Protein AF-A0A1E7FRB5-F1 (afdb_monomer_lite)

pLDDT: mean 83.0, std 14.73, range [37.12, 97.31]

Organism: NCBI:txid635003

Foldseek 3Di:
DALLVVLLVQLVVDAPPCSVVSNVVSCVVCVPPPPDDCVSVVVSVVVVCVQQVNDPPPPDPDPPLPAPCPVVLVVVVVVVCVVPAVVDPQWPDKDKDWDADPVGSQKIKIKIKTWGDDVVQQKIKMKIKIKIWHDDDPQKIKIWIKIWIWIWHCPPHTDIDIDIDTGDIDMWGQVVDPDDPDRDGRSNRVSVVVVVVVVVVVVVVVVCVCCCVPPVVCVVPNPDPPVNDHDDPPPVVVVVVVVCVVPDPPPPDPPDPDD

Radius of gyration: 27.89 Å; chains: 1; bounding box: 68×62×74 Å

Sequence (259 aa):
MSDEEAAKKILRAAAPGQVDDVAENIKKLGNQTISGSDSWLTEVQDELKELQCIDDANISDELELDHPIAKPLHEKLKQYQNANFLSKPGVSAARIAMTTDKNNSSQLLVHTYAEKIDTPNQYSGCWTATWTIDKVELGVGEISGHVVVHSCAYEDGNVQLKITKEFPRITVGKEASCKSDEEPSLEDGIVQQITKWEMIILEILASMKDSVTSDHLKSIRRILPITKQKMNWDANAHRSVKTLMETAPDTRSKVKYNS

Secondary structure (DSSP, 8-state):
--HHHHHHHHHHTSPTT-HHHHHHHHHHHHTTT--S-THHHHHHHHHHHHHTT--TTS-SS------TTHHHHHHHHHHHHIIIIITSTT--EEEEEEEE-SS-TT-EEEEEEEEEEETTTTEEEEEEEEEEEEEEETTEEEEEEEEEEEEEE-SSS-EEEEEEEEEEEEEEEGGG----SS---HHHHHHHHHHHHHHHHHHHHHHHHHHIIIIIHHHHS-SS-TTSSPPP--HHHHHHHHHHHHHS-S---------

InterPro domains:
  IPR002189 F-actin-capping protein subunit alpha [PF01267] (65-235)
  IPR002189 F-actin-capping protein subunit alpha [PTHR10653] (67-241)
  IPR037282 F-actin-capping protein subunit alpha/beta [SSF90096] (5-235)
  IPR042276 F-actin-capping protein subunit alpha/beta, domain 2 [G3DSA:3.90.1150.210] (67-220)

Structure (mmCIF, N/CA/C/O backbone):
data_AF-A0A1E7FRB5-F1
#
_entry.id   AF-A0A1E7FRB5-F1
#
loop_
_atom_site.group_PDB
_atom_site.id
_atom_site.type_symbol
_atom_site.label_atom_id
_atom_site.label_alt_id
_atom_site.label_comp_id
_atom_site.label_asym_id
_atom_site.label_entity_id
_atom_site.label_seq_id
_atom_site.pdbx_PDB_ins_code
_atom_site.Cartn_x
_atom_site.Cartn_y
_atom_site.Cartn_z
_atom_site.occupancy
_atom_site.B_iso_or_equiv
_atom_site.auth_seq_id
_atom_site.auth_comp_id
_atom_site.auth_asym_id
_atom_site.auth_atom_id
_atom_site.pdbx_PDB_model_num
ATOM 1 N N . MET A 1 1 ? 27.347 -3.322 8.645 1.00 63.06 1 MET A N 1
ATOM 2 C CA . MET A 1 1 ? 26.029 -3.929 8.388 1.00 63.06 1 MET A CA 1
ATOM 3 C C . MET A 1 1 ? 26.231 -5.420 8.531 1.00 63.06 1 MET A C 1
ATOM 5 O O . MET A 1 1 ? 27.123 -5.930 7.866 1.00 63.06 1 MET A O 1
ATOM 9 N N . SER A 1 2 ? 25.536 -6.058 9.472 1.00 84.62 2 SER A N 1
ATOM 10 C CA . SER A 1 2 ? 25.581 -7.523 9.613 1.00 84.62 2 SER A CA 1
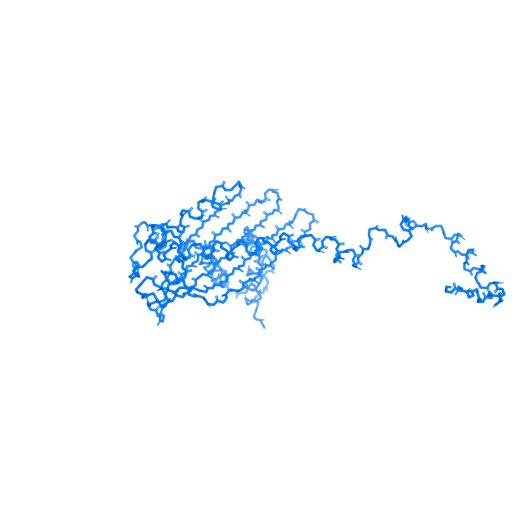ATOM 11 C C . SER A 1 2 ? 24.944 -8.171 8.378 1.00 84.62 2 SER A C 1
ATOM 13 O O . SER A 1 2 ? 24.050 -7.566 7.781 1.00 84.62 2 SER A O 1
ATOM 15 N N . ASP A 1 3 ? 25.359 -9.381 8.009 1.00 84.69 3 ASP A N 1
ATOM 16 C CA . ASP A 1 3 ? 24.749 -10.125 6.898 1.00 84.69 3 ASP A CA 1
ATOM 17 C C . ASP A 1 3 ? 23.248 -10.365 7.143 1.00 84.69 3 ASP A C 1
ATOM 19 O O . ASP A 1 3 ? 22.439 -10.264 6.222 1.00 84.69 3 ASP A O 1
ATOM 23 N N . GLU A 1 4 ? 22.848 -10.552 8.404 1.00 86.62 4 GLU A N 1
ATOM 24 C CA . GLU A 1 4 ? 21.437 -10.640 8.806 1.00 86.62 4 GLU A CA 1
ATOM 25 C C . GLU A 1 4 ? 20.684 -9.322 8.581 1.00 86.62 4 GLU A C 1
ATOM 27 O O . GLU A 1 4 ? 19.546 -9.307 8.120 1.00 86.62 4 GLU A O 1
ATOM 32 N N . GLU A 1 5 ? 21.317 -8.184 8.869 1.00 87.62 5 GLU A N 1
ATOM 33 C CA . GLU A 1 5 ? 20.713 -6.865 8.654 1.00 87.62 5 GLU A CA 1
ATOM 34 C C . GLU A 1 5 ? 20.542 -6.579 7.153 1.00 87.62 5 GLU A C 1
ATOM 36 O O . GLU A 1 5 ? 19.548 -5.979 6.732 1.00 87.62 5 GLU A O 1
ATOM 41 N N . ALA A 1 6 ? 21.494 -7.040 6.337 1.00 88.44 6 ALA A N 1
ATOM 42 C CA . ALA A 1 6 ? 21.401 -6.987 4.884 1.00 88.44 6 ALA A CA 1
ATOM 43 C C . ALA A 1 6 ? 20.240 -7.855 4.374 1.00 88.44 6 ALA A C 1
ATOM 45 O O . ALA A 1 6 ? 19.423 -7.374 3.589 1.00 88.44 6 ALA A O 1
ATOM 46 N N . ALA A 1 7 ? 20.118 -9.089 4.873 1.00 89.25 7 ALA A N 1
ATOM 47 C CA . ALA A 1 7 ? 19.026 -9.999 4.535 1.00 89.25 7 ALA A CA 1
ATOM 48 C C . ALA A 1 7 ? 17.654 -9.401 4.885 1.00 89.25 7 ALA A C 1
ATOM 50 O O . ALA A 1 7 ? 16.765 -9.361 4.032 1.00 89.25 7 ALA A O 1
ATOM 51 N N . LYS A 1 8 ? 17.506 -8.829 6.088 1.00 90.38 8 LYS A N 1
ATOM 52 C CA . LYS A 1 8 ? 16.281 -8.122 6.501 1.00 90.38 8 LYS A CA 1
ATOM 53 C C . LYS A 1 8 ? 15.943 -6.956 5.571 1.00 90.38 8 LYS A C 1
ATOM 55 O O . LYS A 1 8 ? 14.790 -6.795 5.181 1.00 90.38 8 LYS A O 1
ATOM 60 N N . LYS A 1 9 ? 16.935 -6.146 5.181 1.00 91.31 9 LYS A N 1
ATOM 61 C CA . LYS A 1 9 ? 16.724 -5.041 4.226 1.00 91.31 9 LYS A CA 1
ATOM 62 C C . LYS A 1 9 ? 16.258 -5.535 2.859 1.00 91.31 9 LYS A C 1
ATOM 64 O O . LYS A 1 9 ? 15.381 -4.904 2.276 1.00 91.31 9 LYS A O 1
ATOM 69 N N . ILE A 1 10 ? 16.817 -6.639 2.365 1.00 91.75 10 ILE A N 1
ATOM 70 C CA . ILE A 1 10 ? 16.411 -7.233 1.085 1.00 91.75 10 ILE A CA 1
ATOM 71 C C . ILE A 1 10 ? 14.974 -7.757 1.180 1.00 91.75 10 ILE A C 1
ATOM 73 O O . ILE A 1 10 ? 14.169 -7.449 0.305 1.00 91.75 10 ILE A O 1
ATOM 77 N N . LEU A 1 11 ? 14.621 -8.468 2.256 1.00 91.56 11 LEU A N 1
ATOM 78 C CA . LEU A 1 11 ? 13.255 -8.962 2.452 1.00 91.56 11 LEU A CA 1
ATOM 79 C C . LEU A 1 11 ? 12.225 -7.833 2.560 1.00 91.56 11 LEU A C 1
ATOM 81 O O . LEU A 1 11 ? 11.191 -7.889 1.905 1.00 91.56 11 LEU A O 1
ATOM 85 N N . ARG A 1 12 ? 12.514 -6.770 3.319 1.00 90.38 12 ARG A N 1
ATOM 86 C CA . ARG A 1 12 ? 11.621 -5.598 3.430 1.00 90.38 12 ARG A CA 1
ATOM 87 C C . ARG A 1 12 ? 11.454 -4.837 2.109 1.00 90.38 12 ARG A C 1
ATOM 89 O O . ARG A 1 12 ? 10.506 -4.069 1.954 1.00 90.38 12 ARG A O 1
ATOM 96 N N . ALA A 1 13 ? 12.389 -5.004 1.175 1.00 90.06 13 ALA A N 1
ATOM 97 C CA . ALA A 1 13 ? 12.320 -4.432 -0.166 1.00 90.06 13 ALA A CA 1
ATOM 98 C C . ALA A 1 13 ? 11.658 -5.370 -1.190 1.00 90.06 13 ALA A C 1
ATOM 100 O O . ALA A 1 13 ? 11.442 -4.948 -2.327 1.00 90.06 13 ALA A O 1
ATOM 101 N N . ALA A 1 14 ? 11.345 -6.616 -0.816 1.00 91.00 14 ALA A N 1
ATOM 102 C CA . ALA A 1 14 ? 10.708 -7.572 -1.709 1.00 91.00 14 ALA A CA 1
ATOM 103 C C . ALA A 1 14 ? 9.332 -7.071 -2.169 1.00 91.00 14 ALA A C 1
ATOM 105 O O . ALA A 1 14 ? 8.623 -6.351 -1.455 1.00 91.00 14 ALA A O 1
ATOM 106 N N . ALA A 1 15 ? 8.952 -7.452 -3.388 1.00 90.00 15 ALA A N 1
ATOM 107 C CA . ALA A 1 15 ? 7.624 -7.153 -3.890 1.00 90.00 15 ALA A CA 1
ATOM 108 C C . ALA A 1 15 ? 6.560 -7.959 -3.119 1.00 90.00 15 ALA A C 1
ATOM 110 O O . ALA A 1 15 ? 6.852 -9.048 -2.609 1.00 90.00 15 ALA A O 1
ATOM 111 N N . PRO A 1 16 ? 5.311 -7.466 -3.059 1.00 87.69 16 PRO A N 1
ATOM 112 C CA . PRO A 1 16 ? 4.213 -8.202 -2.444 1.00 87.69 16 PRO A CA 1
ATOM 113 C C . PRO A 1 16 ? 4.068 -9.587 -3.083 1.00 87.69 16 PRO A C 1
ATOM 115 O O . PRO A 1 16 ? 4.154 -9.716 -4.307 1.00 87.69 16 PRO A O 1
ATOM 118 N N . GLY A 1 17 ? 3.883 -10.618 -2.258 1.00 86.56 17 GLY A N 1
ATOM 119 C CA . GLY A 1 17 ? 3.761 -12.007 -2.710 1.00 86.56 17 GLY A CA 1
ATOM 120 C C . GLY A 1 17 ? 5.069 -12.704 -3.107 1.00 86.56 17 GLY A C 1
ATOM 121 O O . GLY A 1 17 ? 5.012 -13.871 -3.466 1.00 86.56 17 GLY A O 1
ATOM 122 N N . GLN A 1 18 ? 6.229 -12.036 -3.036 1.00 89.56 18 GLN A N 1
ATOM 123 C CA . GLN A 1 18 ? 7.536 -12.622 -3.401 1.00 89.56 18 GLN A CA 1
ATOM 124 C C . GLN A 1 18 ? 8.487 -12.799 -2.210 1.00 89.56 18 GLN A C 1
ATOM 126 O O . GLN A 1 18 ? 9.653 -13.145 -2.386 1.00 89.56 18 GLN A O 1
ATOM 131 N N . VAL A 1 19 ? 8.028 -12.525 -0.990 1.00 90.12 19 VAL A N 1
ATOM 132 C CA . VAL A 1 19 ? 8.880 -12.537 0.208 1.00 90.12 19 VAL A CA 1
ATOM 133 C C . VAL A 1 19 ? 9.482 -13.922 0.439 1.00 90.12 19 VAL A C 1
ATOM 135 O O . VAL A 1 19 ? 10.679 -14.017 0.702 1.00 90.12 19 VAL A O 1
ATOM 138 N N . ASP A 1 20 ? 8.690 -14.983 0.278 1.00 89.56 20 ASP A N 1
ATOM 139 C CA . ASP A 1 20 ? 9.151 -16.359 0.476 1.00 89.56 20 ASP A CA 1
ATOM 140 C C . ASP A 1 20 ? 10.167 -16.781 -0.596 1.00 89.56 20 ASP A C 1
ATOM 142 O O . ASP A 1 20 ? 11.210 -17.344 -0.262 1.00 89.56 20 ASP A O 1
ATOM 146 N N . ASP A 1 21 ? 9.936 -16.417 -1.863 1.00 90.56 21 ASP A N 1
ATOM 147 C CA . ASP A 1 21 ? 10.883 -16.671 -2.959 1.00 90.56 21 ASP A CA 1
ATOM 148 C C . ASP A 1 21 ? 12.217 -15.946 -2.722 1.00 90.56 21 ASP A C 1
ATOM 150 O O . ASP A 1 21 ? 13.306 -16.498 -2.915 1.00 90.56 21 ASP A O 1
ATOM 154 N N . VAL A 1 22 ? 12.156 -14.684 -2.280 1.00 91.56 22 VAL A N 1
ATOM 155 C CA . VAL A 1 22 ? 13.348 -13.894 -1.946 1.00 91.56 22 VAL A CA 1
ATOM 156 C C . VAL A 1 22 ? 14.060 -14.492 -0.732 1.00 91.56 22 VAL A C 1
ATOM 158 O O . VAL A 1 22 ? 15.286 -14.603 -0.755 1.00 91.56 22 VAL A O 1
ATOM 161 N N . ALA A 1 23 ? 13.328 -14.931 0.293 1.00 90.56 23 ALA A N 1
ATOM 162 C CA . ALA A 1 23 ? 13.896 -15.605 1.456 1.00 90.56 23 ALA A CA 1
ATOM 163 C C . ALA A 1 23 ? 14.610 -16.905 1.069 1.00 90.56 23 ALA A C 1
ATOM 165 O O . ALA A 1 23 ? 15.738 -17.139 1.511 1.00 90.56 23 ALA A O 1
ATOM 166 N N . GLU A 1 24 ? 14.004 -17.725 0.208 1.00 90.69 24 GLU A N 1
ATOM 167 C CA . GLU A 1 24 ? 14.622 -18.950 -0.301 1.00 90.69 24 GLU A CA 1
ATOM 168 C C . GLU A 1 24 ? 15.911 -18.641 -1.077 1.00 90.69 24 GLU A C 1
ATOM 170 O O . GLU A 1 24 ? 16.940 -19.293 -0.877 1.00 90.69 24 GLU A O 1
ATOM 175 N N . ASN A 1 25 ? 15.897 -17.603 -1.916 1.00 90.44 25 ASN A N 1
ATOM 176 C CA . ASN A 1 25 ? 17.077 -17.166 -2.662 1.00 90.44 25 ASN A CA 1
ATOM 177 C C . ASN A 1 25 ? 18.190 -16.638 -1.746 1.00 90.44 25 ASN A C 1
ATOM 179 O O . ASN A 1 25 ? 19.358 -16.978 -1.950 1.00 90.44 25 ASN A O 1
ATOM 183 N N . ILE A 1 26 ? 17.845 -15.871 -0.706 1.00 89.50 26 ILE A N 1
ATOM 184 C CA . ILE A 1 26 ? 18.802 -15.428 0.317 1.00 89.50 26 ILE A CA 1
ATOM 185 C C . ILE A 1 26 ? 19.405 -16.638 1.029 1.00 89.50 26 ILE A C 1
ATOM 187 O O . ILE A 1 26 ? 20.619 -16.675 1.194 1.00 89.50 26 ILE A O 1
ATOM 191 N N . LYS A 1 27 ? 18.610 -17.649 1.400 1.00 86.62 27 LYS A N 1
ATOM 192 C CA . LYS A 1 27 ? 19.124 -18.879 2.030 1.00 86.62 27 LYS A CA 1
ATOM 193 C C . LYS A 1 27 ? 20.072 -19.640 1.099 1.00 86.62 27 LYS A C 1
ATOM 195 O O . LYS A 1 27 ? 21.158 -20.036 1.517 1.00 86.62 27 LYS A O 1
ATOM 200 N N . LYS A 1 28 ? 19.721 -19.782 -0.185 1.00 86.62 28 LYS A N 1
ATOM 201 C CA . LYS A 1 28 ? 20.582 -20.428 -1.196 1.00 86.62 28 LYS A CA 1
ATOM 202 C C . LYS A 1 28 ? 21.926 -19.713 -1.360 1.00 86.62 28 LYS A C 1
ATOM 204 O O . LYS A 1 28 ? 22.955 -20.380 -1.429 1.00 86.62 28 LYS A O 1
ATOM 209 N N . LEU A 1 29 ? 21.920 -18.379 -1.399 1.00 83.00 29 LEU A N 1
ATOM 210 C CA . LEU A 1 29 ? 23.133 -17.553 -1.479 1.00 83.00 29 LEU A CA 1
ATOM 211 C C . LEU A 1 29 ? 23.914 -17.541 -0.153 1.00 83.00 29 LEU A C 1
ATOM 213 O O . LEU A 1 29 ? 25.142 -17.543 -0.149 1.00 83.00 29 LEU A O 1
ATOM 217 N N . GLY A 1 30 ? 23.189 -17.532 0.963 1.00 70.88 30 GLY A N 1
ATOM 218 C CA . GLY A 1 30 ? 23.682 -17.345 2.324 1.00 70.88 30 GLY A CA 1
ATOM 219 C C . GLY A 1 30 ? 24.193 -18.609 3.007 1.00 70.88 30 GLY A C 1
ATOM 220 O O . GLY A 1 30 ? 24.806 -18.483 4.063 1.00 70.88 30 GLY A O 1
ATOM 221 N N . ASN A 1 31 ? 24.036 -19.794 2.405 1.00 62.53 31 ASN A N 1
ATOM 222 C CA . ASN A 1 31 ? 24.568 -21.072 2.907 1.00 62.53 31 ASN A CA 1
ATOM 223 C C . ASN A 1 31 ? 26.095 -21.075 3.168 1.00 62.53 31 ASN A C 1
ATOM 225 O O . ASN A 1 31 ? 26.611 -22.038 3.730 1.00 62.53 31 ASN A O 1
ATOM 229 N N . GLN A 1 32 ? 26.827 -20.023 2.780 1.00 57.06 32 GLN A N 1
ATOM 230 C CA . GLN A 1 32 ? 28.245 -19.826 3.107 1.00 57.06 32 GLN A CA 1
ATOM 231 C C . GLN A 1 32 ? 28.526 -18.735 4.162 1.00 57.06 32 GLN A C 1
ATOM 233 O O . GLN A 1 32 ? 29.643 -18.694 4.672 1.00 57.06 32 GLN A O 1
ATOM 238 N N . THR A 1 33 ? 27.561 -17.875 4.514 1.00 56.69 33 THR A N 1
ATOM 239 C CA . THR A 1 33 ? 27.830 -16.625 5.264 1.00 56.69 33 THR A CA 1
ATOM 240 C C . THR A 1 33 ? 26.848 -16.352 6.408 1.00 56.69 33 THR A C 1
ATOM 242 O O . THR A 1 33 ? 27.262 -15.881 7.464 1.00 56.69 33 THR A O 1
ATOM 245 N N . ILE A 1 34 ? 25.565 -16.699 6.258 1.00 64.81 34 ILE A N 1
ATOM 246 C CA . ILE A 1 34 ? 24.541 -16.479 7.292 1.00 64.81 34 ILE A CA 1
ATOM 247 C C . ILE A 1 34 ? 24.500 -17.717 8.196 1.00 64.81 34 ILE A C 1
ATOM 249 O O . ILE A 1 34 ? 23.660 -18.602 8.059 1.00 64.81 34 ILE A O 1
ATOM 253 N N . SER A 1 35 ? 25.478 -17.818 9.095 1.00 54.72 35 SER A N 1
ATOM 254 C CA . SER A 1 35 ? 25.520 -18.852 10.131 1.00 54.72 35 SER A CA 1
ATOM 255 C C . SER A 1 35 ? 24.638 -18.434 11.312 1.00 54.72 35 SER A C 1
ATOM 257 O O . SER A 1 35 ? 25.114 -17.749 12.215 1.00 54.72 35 SER A O 1
ATOM 259 N N . GLY A 1 36 ? 23.373 -18.855 11.339 1.00 60.84 36 GLY A N 1
ATOM 260 C CA . GLY A 1 36 ? 22.465 -18.539 12.445 1.00 60.84 36 GLY A CA 1
ATOM 261 C C . GLY A 1 36 ? 21.068 -19.135 12.286 1.00 60.84 36 GLY A C 1
ATOM 262 O O . GLY A 1 36 ? 20.692 -19.586 11.208 1.00 60.84 36 GLY A O 1
ATOM 263 N N . SER A 1 37 ? 20.308 -19.161 13.385 1.00 65.56 37 SER A N 1
ATOM 264 C CA . SER A 1 37 ? 18.885 -19.523 13.393 1.00 65.56 37 SER A CA 1
ATOM 265 C C . SER A 1 37 ? 18.077 -18.623 12.452 1.00 65.56 37 SER A C 1
ATOM 267 O O . SER A 1 37 ? 18.392 -17.443 12.326 1.00 65.56 37 SER A O 1
ATOM 269 N N . ASP A 1 38 ? 16.979 -19.131 11.888 1.00 75.06 38 ASP A N 1
ATOM 270 C CA . ASP A 1 38 ? 16.032 -18.403 11.017 1.00 75.06 38 ASP A CA 1
ATOM 271 C C . ASP A 1 38 ? 15.279 -17.229 11.710 1.00 75.06 38 ASP A C 1
ATOM 273 O O . ASP A 1 38 ? 14.249 -16.765 11.226 1.00 75.06 38 ASP A O 1
ATOM 277 N N . SER A 1 39 ? 15.786 -16.703 12.830 1.00 83.38 39 SER A N 1
ATOM 278 C CA . SER A 1 39 ? 15.174 -15.626 13.622 1.00 83.38 39 SER A CA 1
ATOM 279 C C . SER A 1 39 ? 14.960 -14.343 12.818 1.00 83.38 39 SER A C 1
ATOM 281 O O . SER A 1 39 ? 13.930 -13.690 12.959 1.00 83.38 39 SER A O 1
ATOM 283 N N . TRP A 1 40 ? 15.903 -13.999 11.937 1.00 84.56 40 TRP A N 1
ATOM 284 C CA . TRP A 1 40 ? 15.801 -12.829 11.065 1.00 84.56 40 TRP A CA 1
ATOM 285 C C . TRP A 1 40 ? 14.643 -12.932 10.066 1.00 84.56 40 TRP A C 1
ATOM 287 O O . TRP A 1 40 ? 14.080 -11.904 9.700 1.00 84.56 40 TRP A O 1
ATOM 297 N N . LEU A 1 41 ? 14.294 -14.146 9.628 1.00 86.75 41 LEU A N 1
ATOM 298 C CA . LEU A 1 41 ? 13.177 -14.386 8.718 1.00 86.75 41 LEU A CA 1
ATOM 299 C C . LEU A 1 41 ? 11.853 -14.271 9.469 1.00 86.75 41 LEU A C 1
ATOM 301 O O . LEU A 1 41 ? 10.955 -13.586 8.991 1.00 86.75 41 LEU A O 1
ATOM 305 N N . THR A 1 42 ? 11.755 -14.894 10.647 1.00 87.12 42 THR A N 1
ATOM 306 C CA . THR A 1 42 ? 10.553 -14.832 11.490 1.00 87.12 42 THR A CA 1
ATOM 307 C C . THR A 1 42 ? 10.210 -13.393 11.865 1.00 87.12 42 THR A C 1
ATOM 309 O O . THR A 1 42 ? 9.069 -12.988 11.694 1.00 87.12 42 THR A O 1
ATOM 312 N N . GLU A 1 43 ? 11.201 -12.586 12.256 1.00 89.06 43 GLU A N 1
ATOM 313 C CA . GLU A 1 43 ? 10.993 -11.165 12.575 1.00 89.06 43 GLU A CA 1
ATOM 314 C C . GLU A 1 43 ? 10.398 -10.386 11.394 1.00 89.06 43 GLU A C 1
ATOM 316 O O . GLU A 1 43 ? 9.435 -9.646 11.561 1.00 89.06 43 GLU A O 1
ATOM 321 N N . VAL A 1 44 ? 10.924 -10.583 10.180 1.00 88.12 44 VAL A N 1
ATOM 322 C CA . VAL A 1 44 ? 10.404 -9.892 8.989 1.00 88.12 44 VAL A CA 1
ATOM 323 C C . VAL A 1 44 ? 9.030 -10.425 8.582 1.00 88.12 44 VAL A C 1
ATOM 325 O O . VAL A 1 44 ? 8.184 -9.655 8.133 1.00 88.12 44 VAL A O 1
ATOM 328 N N . GLN A 1 45 ? 8.787 -11.727 8.725 1.00 88.12 45 GLN A N 1
ATOM 329 C CA . GLN A 1 45 ? 7.476 -12.317 8.457 1.00 88.12 45 GLN A CA 1
ATOM 330 C C . GLN A 1 45 ? 6.417 -11.793 9.428 1.00 88.12 45 GLN A C 1
ATOM 332 O O . GLN A 1 45 ? 5.304 -11.515 8.996 1.00 88.12 45 GLN A O 1
ATOM 337 N N . ASP A 1 46 ? 6.755 -11.614 10.702 1.00 87.12 46 ASP A N 1
ATOM 338 C CA . ASP A 1 46 ? 5.834 -11.063 11.694 1.00 87.12 46 ASP A CA 1
ATOM 339 C C . ASP A 1 46 ? 5.573 -9.565 11.445 1.00 87.12 46 ASP A C 1
ATOM 341 O O . ASP A 1 46 ? 4.417 -9.150 11.431 1.00 87.12 46 ASP A O 1
ATOM 345 N N . GLU A 1 47 ? 6.601 -8.777 11.097 1.00 86.56 47 GLU A N 1
ATOM 346 C CA . GLU A 1 47 ? 6.419 -7.385 10.635 1.00 86.56 47 GLU A CA 1
ATOM 347 C C . GLU A 1 47 ? 5.488 -7.297 9.412 1.00 86.56 47 GLU A C 1
ATOM 349 O O . GLU A 1 47 ? 4.637 -6.411 9.309 1.00 86.56 47 GLU A O 1
ATOM 354 N N . LEU A 1 48 ? 5.643 -8.212 8.451 1.00 85.00 48 LEU A N 1
ATOM 355 C CA . LEU A 1 48 ? 4.793 -8.249 7.264 1.00 85.00 48 LEU A CA 1
ATOM 356 C C . LEU A 1 48 ? 3.362 -8.656 7.601 1.00 85.00 48 LEU A C 1
ATOM 358 O O . LEU A 1 48 ? 2.442 -8.050 7.059 1.00 85.00 48 LEU A O 1
ATOM 362 N N . LYS A 1 49 ? 3.153 -9.624 8.497 1.00 85.06 49 LYS A N 1
ATOM 363 C CA . LYS A 1 49 ? 1.806 -9.998 8.952 1.00 85.06 49 LYS A CA 1
ATOM 364 C C . LYS A 1 49 ? 1.095 -8.827 9.618 1.00 85.06 49 LYS A C 1
ATOM 366 O O . LYS A 1 49 ? -0.075 -8.603 9.306 1.00 85.06 49 LYS A O 1
ATOM 371 N N . GLU A 1 50 ? 1.797 -8.055 10.446 1.00 83.75 50 GLU A N 1
ATOM 372 C CA . GLU A 1 50 ? 1.259 -6.838 11.064 1.00 83.75 50 GLU A CA 1
ATOM 373 C C . GLU A 1 50 ? 0.804 -5.843 9.980 1.00 83.75 50 GLU A C 1
ATOM 375 O O . GLU A 1 50 ? -0.346 -5.399 9.969 1.00 83.75 50 GLU A O 1
ATOM 380 N N . LEU A 1 51 ? 1.654 -5.583 8.977 1.00 80.81 51 LEU A N 1
ATOM 381 C CA . LEU A 1 51 ? 1.321 -4.704 7.845 1.00 80.81 51 LEU A CA 1
ATOM 382 C C . LEU A 1 51 ? 0.174 -5.235 6.970 1.00 80.81 51 LEU A C 1
ATOM 384 O O . LEU A 1 51 ? -0.630 -4.454 6.457 1.00 80.81 51 LEU A O 1
ATOM 388 N N . GLN A 1 52 ? 0.100 -6.551 6.777 1.00 83.19 52 GLN A N 1
ATOM 389 C CA . GLN A 1 52 ? -0.945 -7.219 6.000 1.00 83.19 52 GLN A CA 1
ATOM 390 C C . GLN A 1 52 ? -2.240 -7.419 6.795 1.00 83.19 52 GLN A C 1
ATOM 392 O O . GLN A 1 52 ? -3.219 -7.923 6.231 1.00 83.19 52 GLN A O 1
ATOM 397 N N . CYS A 1 53 ? -2.251 -7.025 8.075 1.00 82.25 53 CYS A N 1
ATOM 398 C CA . CYS A 1 53 ? -3.356 -7.230 9.006 1.00 82.25 53 CYS A CA 1
ATOM 399 C C . CYS A 1 53 ? -3.744 -8.723 9.116 1.00 82.25 53 CYS A C 1
ATOM 401 O O . CYS A 1 53 ? -4.928 -9.057 9.056 1.00 82.25 53 CYS A O 1
ATOM 403 N N . ILE A 1 54 ? -2.749 -9.621 9.164 1.00 71.56 54 ILE A N 1
ATOM 404 C CA . ILE A 1 54 ? -2.930 -11.087 9.148 1.00 71.56 54 ILE A CA 1
ATOM 405 C C . ILE A 1 54 ? -3.005 -11.705 10.551 1.00 71.56 54 ILE A C 1
ATOM 407 O O . ILE A 1 54 ? -3.445 -12.842 10.657 1.00 71.56 54 ILE A O 1
ATOM 411 N N . ASP A 1 55 ? -2.637 -10.996 11.620 1.00 57.31 55 ASP A N 1
ATOM 412 C CA . ASP A 1 55 ? -2.518 -11.615 12.946 1.00 57.31 55 ASP A CA 1
ATOM 413 C C . ASP A 1 55 ? -3.774 -12.387 13.402 1.00 57.31 55 ASP A C 1
ATOM 415 O O . ASP A 1 55 ? -4.862 -11.827 13.571 1.00 57.31 55 ASP A O 1
ATOM 419 N N . ASP A 1 56 ? -3.558 -13.682 13.680 1.00 41.25 56 ASP A N 1
ATOM 420 C CA . ASP A 1 56 ? -4.507 -14.710 14.146 1.00 41.25 56 ASP A CA 1
ATOM 421 C C . ASP A 1 56 ? -5.206 -14.374 15.484 1.00 41.25 56 ASP A C 1
ATOM 423 O O . ASP A 1 56 ? -6.016 -15.153 15.985 1.00 41.25 56 ASP A O 1
ATOM 427 N N . ALA A 1 57 ? -4.901 -13.222 16.088 1.00 41.69 57 ALA A N 1
ATOM 428 C CA . ALA A 1 57 ? -5.363 -12.837 17.417 1.00 41.69 57 ALA A CA 1
ATOM 429 C C . ALA A 1 57 ? -6.483 -11.783 17.440 1.00 41.69 57 ALA A C 1
ATOM 431 O O . ALA A 1 57 ? -6.959 -11.501 18.531 1.00 41.69 57 ALA A O 1
ATOM 432 N N . ASN A 1 58 ? -6.915 -11.186 16.315 1.00 42.50 58 ASN A N 1
ATOM 433 C CA . ASN A 1 58 ? -7.897 -10.081 16.381 1.00 42.50 58 ASN A CA 1
ATOM 434 C C . ASN A 1 58 ? -8.877 -9.940 15.198 1.00 42.50 58 ASN A C 1
ATOM 436 O O . ASN A 1 58 ? -9.410 -8.855 14.965 1.00 42.50 58 ASN A O 1
ATOM 440 N N . ILE A 1 59 ? -9.175 -11.019 14.465 1.00 42.81 59 ILE A N 1
ATOM 441 C CA . ILE A 1 59 ? -10.294 -11.024 13.498 1.00 42.81 59 ILE A CA 1
ATOM 442 C C . ILE A 1 59 ? -11.151 -12.287 13.677 1.00 42.81 59 ILE A C 1
ATOM 444 O O . ILE A 1 59 ? -11.374 -13.076 12.763 1.00 42.81 59 ILE A O 1
ATOM 448 N N . SER A 1 60 ? -11.660 -12.464 14.891 1.00 37.12 60 SER A N 1
ATOM 449 C CA . SER A 1 60 ? -12.979 -13.056 15.123 1.00 37.12 60 SER A CA 1
ATOM 450 C C . SER A 1 60 ? -13.853 -11.980 15.761 1.00 37.12 60 SER A C 1
ATOM 452 O O . SER A 1 60 ? -13.326 -11.036 16.337 1.00 37.12 60 SER A O 1
ATOM 454 N N . ASP A 1 61 ? -15.168 -12.103 15.621 1.00 43.91 61 ASP A N 1
ATOM 455 C CA . ASP A 1 61 ? -16.237 -11.138 15.923 1.00 43.91 61 ASP A CA 1
ATOM 456 C C . ASP A 1 61 ? -16.315 -10.550 17.367 1.00 43.91 61 ASP A C 1
ATOM 458 O O . ASP A 1 61 ? -17.347 -10.013 17.769 1.00 43.91 61 ASP A O 1
ATOM 462 N N . GLU A 1 62 ? -15.231 -10.572 18.143 1.00 44.81 62 GLU A N 1
ATOM 463 C CA . GLU A 1 62 ? -15.085 -10.052 19.506 1.00 44.81 62 GLU A CA 1
ATOM 464 C C . GLU A 1 62 ? -13.890 -9.082 19.604 1.00 44.81 62 GLU A C 1
ATOM 466 O O . GLU A 1 62 ? -12.907 -9.324 20.294 1.00 44.81 62 GLU A O 1
ATOM 471 N N . LEU A 1 63 ? -13.959 -7.935 18.920 1.00 53.59 63 LEU A N 1
ATOM 472 C CA . LEU A 1 63 ? -13.093 -6.794 19.249 1.00 53.59 63 LEU A CA 1
ATOM 473 C C . LEU A 1 63 ? -13.517 -6.249 20.630 1.00 53.59 63 LEU A C 1
ATOM 475 O O . LEU A 1 63 ? -14.392 -5.381 20.723 1.00 53.59 63 LEU A O 1
ATOM 479 N N . GLU A 1 64 ? -12.909 -6.748 21.709 1.00 56.22 64 GLU A N 1
ATOM 480 C CA . GLU A 1 64 ? -12.890 -6.103 23.037 1.00 56.22 64 GLU A CA 1
ATOM 481 C C . GLU A 1 64 ? -11.898 -4.924 23.046 1.00 56.22 64 GLU A C 1
ATOM 483 O O . GLU A 1 64 ? -11.035 -4.796 23.909 1.00 56.22 64 GLU A O 1
ATOM 488 N N . LEU A 1 65 ? -11.980 -4.052 22.038 1.00 70.06 65 LEU A N 1
ATOM 489 C CA . LEU A 1 65 ? -11.272 -2.780 22.078 1.00 70.06 65 LEU A CA 1
ATOM 490 C C . LEU A 1 65 ? -12.111 -1.811 22.920 1.00 70.06 65 LEU A C 1
ATOM 492 O O . LEU A 1 65 ? -13.216 -1.447 22.512 1.00 70.06 65 LEU A O 1
ATOM 496 N N . ASP A 1 66 ? -11.575 -1.368 24.058 1.00 71.62 66 ASP A N 1
ATOM 497 C CA . ASP A 1 66 ? -12.190 -0.403 24.993 1.00 71.62 66 ASP A CA 1
ATOM 498 C C . ASP A 1 66 ? -12.247 1.038 24.431 1.00 71.62 66 ASP A C 1
ATOM 500 O O . ASP A 1 66 ? -12.106 2.028 25.149 1.00 71.62 66 ASP A O 1
ATOM 504 N N . HIS A 1 67 ? -12.450 1.188 23.120 1.00 80.88 67 HIS A N 1
ATOM 505 C CA . HIS A 1 67 ? -12.539 2.480 22.452 1.00 80.88 67 HIS A CA 1
ATOM 506 C C . HIS A 1 67 ? -13.967 2.726 21.935 1.00 80.88 67 HIS A C 1
ATOM 508 O O . HIS A 1 67 ? -14.496 1.906 21.177 1.00 80.88 67 HIS A O 1
ATOM 514 N N . PRO A 1 68 ? -14.601 3.869 22.271 1.00 81.69 68 PRO A N 1
ATOM 515 C CA . PRO A 1 68 ? -16.042 4.078 22.084 1.00 81.69 68 PRO A CA 1
ATOM 516 C C . PRO A 1 68 ? -16.500 3.999 20.622 1.00 81.69 68 PRO A C 1
ATOM 518 O O . PRO A 1 68 ? -17.613 3.559 20.351 1.00 81.69 68 PRO A O 1
ATOM 521 N N . ILE A 1 69 ? -15.637 4.388 19.679 1.00 86.81 69 ILE A N 1
ATOM 522 C CA . ILE A 1 69 ? -15.950 4.390 18.239 1.00 86.81 69 ILE A CA 1
ATOM 523 C C . ILE A 1 69 ? -15.382 3.184 17.478 1.00 86.81 69 ILE A C 1
ATOM 525 O O . ILE A 1 69 ? -15.617 3.071 16.280 1.00 86.81 69 ILE A O 1
ATOM 529 N N . ALA A 1 70 ? -14.630 2.279 18.120 1.00 87.50 70 ALA A N 1
ATOM 530 C CA . ALA A 1 70 ? -13.914 1.225 17.390 1.00 87.50 70 ALA A CA 1
ATOM 531 C C . ALA A 1 70 ? -14.862 0.253 16.673 1.00 87.50 70 ALA A C 1
ATOM 533 O O . ALA A 1 70 ? -14.707 0.017 15.478 1.00 87.50 70 ALA A O 1
ATOM 534 N N . LYS A 1 71 ? -15.887 -0.255 17.370 1.00 87.19 71 LYS A N 1
ATOM 535 C CA . LYS A 1 71 ? -16.891 -1.162 16.785 1.00 87.19 71 LYS A CA 1
ATOM 536 C C . LYS A 1 71 ? -17.670 -0.532 15.616 1.00 87.19 71 LYS A C 1
ATOM 538 O O . LYS A 1 71 ? -17.642 -1.116 14.531 1.00 87.19 71 LYS A O 1
ATOM 543 N N . PRO A 1 72 ? -18.324 0.641 15.768 1.00 90.06 72 PRO A N 1
ATOM 544 C CA . PRO A 1 72 ? -19.076 1.242 14.664 1.00 90.06 72 PRO A CA 1
ATOM 545 C C . PRO A 1 72 ? -18.172 1.661 13.496 1.00 90.06 72 PRO A C 1
ATOM 547 O O . PRO A 1 72 ? -18.541 1.481 12.333 1.00 90.06 72 PRO A O 1
ATOM 550 N N . LEU A 1 73 ? -16.959 2.154 13.773 1.00 91.06 73 LEU A N 1
ATOM 551 C CA . LEU A 1 73 ? -16.002 2.505 12.726 1.00 91.06 73 LEU A CA 1
ATOM 552 C C . LEU A 1 73 ? -15.529 1.269 11.954 1.00 91.06 73 LEU A C 1
ATOM 554 O O . LEU A 1 73 ? -15.419 1.321 10.728 1.00 91.06 73 LEU A O 1
ATOM 558 N N . HIS A 1 74 ? -15.271 0.157 12.647 1.00 90.62 74 HIS A N 1
ATOM 559 C CA . HIS A 1 74 ? -14.871 -1.098 12.015 1.00 90.62 74 HIS A CA 1
ATOM 560 C C . HIS A 1 74 ? -15.933 -1.589 11.031 1.00 90.62 74 HIS A C 1
ATOM 562 O O . HIS A 1 74 ? -15.606 -1.945 9.899 1.00 90.62 74 HIS A O 1
ATOM 568 N N . GLU A 1 75 ? -17.209 -1.545 11.417 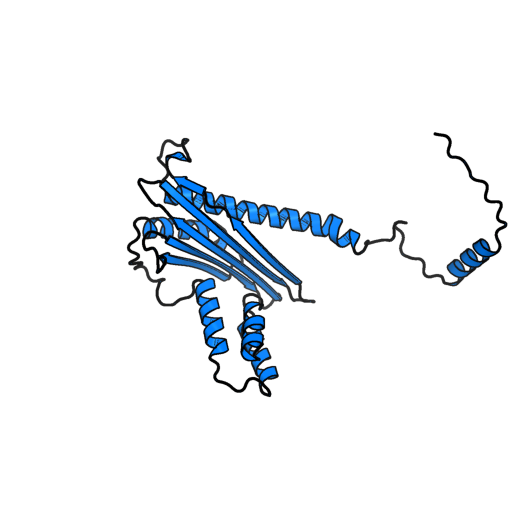1.00 90.81 75 GLU A N 1
ATOM 569 C CA . GLU A 1 75 ? -18.308 -1.942 10.537 1.00 90.81 75 GLU A CA 1
ATOM 570 C C . GLU A 1 75 ? -18.387 -1.060 9.280 1.00 90.81 75 GLU A C 1
ATOM 572 O O . GLU A 1 75 ? -18.467 -1.573 8.158 1.00 90.81 75 GLU A O 1
ATOM 577 N N . LYS A 1 76 ? -18.279 0.265 9.438 1.00 92.38 76 LYS A N 1
ATOM 578 C CA . LYS A 1 76 ? -18.283 1.211 8.310 1.00 92.38 76 LYS A CA 1
ATOM 579 C C . LYS A 1 76 ? -17.076 1.027 7.390 1.00 92.38 76 LYS A C 1
ATOM 581 O O . LYS A 1 76 ? -17.223 1.041 6.167 1.00 92.38 76 LYS A O 1
ATOM 586 N N . LEU A 1 77 ? -15.888 0.798 7.946 1.00 92.88 77 LEU A N 1
ATOM 587 C CA . LEU A 1 77 ? -14.688 0.527 7.154 1.00 92.88 77 LEU A CA 1
ATOM 588 C C . LEU A 1 77 ? -14.755 -0.825 6.443 1.00 92.88 77 LEU A C 1
ATOM 590 O O . LEU A 1 77 ? -14.291 -0.935 5.310 1.00 92.88 77 LEU A O 1
ATOM 594 N N . LYS A 1 78 ? -15.380 -1.839 7.047 1.00 92.00 78 LYS A N 1
ATOM 595 C CA . LYS A 1 78 ? -15.632 -3.128 6.390 1.00 92.00 78 LYS A CA 1
ATOM 596 C C . LYS A 1 78 ? -16.552 -2.950 5.182 1.00 92.00 78 LYS A C 1
ATOM 598 O O . LYS A 1 78 ? -16.271 -3.486 4.110 1.00 92.00 78 LYS A O 1
ATOM 603 N N . GLN A 1 79 ? -17.609 -2.145 5.311 1.00 92.44 79 GLN A N 1
ATOM 604 C CA . GLN A 1 79 ? -18.467 -1.773 4.177 1.00 92.44 79 GLN A CA 1
ATOM 605 C C . GLN A 1 79 ? -17.677 -1.019 3.095 1.00 92.44 79 GLN A C 1
ATOM 607 O O . GLN A 1 79 ? -17.770 -1.363 1.915 1.00 92.44 79 GLN A O 1
ATOM 612 N N . TYR A 1 80 ? -16.847 -0.051 3.495 1.00 93.50 80 TYR A N 1
ATOM 613 C CA . TYR A 1 80 ? -15.965 0.696 2.597 1.00 93.50 80 TYR A CA 1
ATOM 614 C C . TYR A 1 80 ? -14.996 -0.214 1.829 1.00 93.50 80 TYR A C 1
ATOM 616 O O . TYR A 1 80 ? -14.892 -0.106 0.605 1.00 93.50 80 TYR A O 1
ATOM 624 N N . GLN A 1 81 ? -14.318 -1.140 2.514 1.00 91.56 81 GLN A N 1
ATOM 625 C CA . GLN A 1 81 ? -13.380 -2.070 1.887 1.00 91.56 81 GLN A CA 1
ATOM 626 C C . GLN A 1 81 ? -14.067 -3.030 0.923 1.00 91.56 81 GLN A C 1
ATOM 628 O O . GLN A 1 81 ? -13.562 -3.268 -0.178 1.00 91.56 81 GLN A O 1
ATOM 633 N N . ASN A 1 82 ? -15.240 -3.538 1.304 1.00 91.44 82 ASN A N 1
ATOM 634 C CA . ASN A 1 82 ? -16.048 -4.372 0.426 1.00 91.44 82 ASN A CA 1
ATOM 635 C C . ASN A 1 82 ? -16.420 -3.622 -0.859 1.00 91.44 82 ASN A C 1
ATOM 637 O O . ASN A 1 82 ? -16.247 -4.148 -1.959 1.00 91.44 82 ASN A O 1
ATOM 641 N N . ALA A 1 83 ? -16.879 -2.376 -0.733 1.00 92.81 83 ALA A N 1
ATOM 642 C CA . ALA A 1 83 ? -17.303 -1.569 -1.870 1.00 92.81 83 ALA A CA 1
ATOM 643 C C . ALA A 1 83 ? -16.139 -1.166 -2.792 1.00 92.81 83 ALA A C 1
ATOM 645 O O . ALA A 1 83 ? -16.290 -1.219 -4.016 1.00 92.81 83 ALA A O 1
ATOM 646 N N . ASN A 1 84 ? -14.983 -0.790 -2.237 1.00 91.69 84 ASN A N 1
ATOM 647 C CA . ASN A 1 84 ? -13.893 -0.184 -3.010 1.00 91.69 84 ASN A CA 1
ATOM 648 C C . ASN A 1 84 ? -12.792 -1.157 -3.440 1.00 91.69 84 ASN A C 1
ATOM 650 O O . ASN A 1 84 ? -12.216 -0.947 -4.509 1.00 91.69 84 ASN A O 1
ATOM 654 N N . PHE A 1 85 ? -12.540 -2.224 -2.676 1.00 91.12 85 PHE A N 1
ATOM 655 C CA . PHE A 1 85 ? -11.462 -3.180 -2.944 1.00 91.12 85 PHE A CA 1
ATOM 656 C C . PHE A 1 85 ? -11.998 -4.575 -3.276 1.00 91.12 85 PHE A C 1
ATOM 658 O O . PHE A 1 85 ? -11.818 -5.028 -4.401 1.00 91.12 85 PHE A O 1
ATOM 665 N N . LEU A 1 86 ? -12.701 -5.250 -2.360 1.00 89.25 86 LEU A N 1
ATOM 666 C CA . LEU A 1 86 ? -13.081 -6.665 -2.555 1.00 89.25 86 LEU A CA 1
ATOM 667 C C . LEU A 1 86 ? -14.095 -6.883 -3.684 1.00 89.25 86 LEU A C 1
ATOM 669 O O . LEU A 1 86 ? -14.100 -7.938 -4.310 1.00 89.25 86 LEU A O 1
ATOM 673 N N . SER A 1 87 ? -14.926 -5.884 -3.991 1.00 88.62 87 SER A N 1
ATOM 674 C CA . SER A 1 87 ? -15.811 -5.928 -5.161 1.00 88.62 87 SER A CA 1
ATOM 675 C C . SER A 1 87 ? -15.055 -5.887 -6.496 1.00 88.62 87 SER A C 1
ATOM 677 O O . SER A 1 87 ? -15.645 -6.150 -7.548 1.00 88.62 87 SER A O 1
ATOM 679 N N . LYS A 1 88 ? -13.767 -5.513 -6.492 1.00 90.12 88 LYS A N 1
ATOM 680 C CA . LYS A 1 88 ? -12.970 -5.335 -7.706 1.00 90.12 88 LYS A CA 1
ATOM 681 C C . LYS A 1 88 ? -12.361 -6.666 -8.155 1.00 90.12 88 LYS A C 1
ATOM 683 O O . LYS A 1 88 ? -11.839 -7.426 -7.341 1.00 90.12 88 LYS A O 1
ATOM 688 N N . PRO A 1 89 ? -12.367 -6.949 -9.468 1.00 88.56 89 PRO A N 1
ATOM 689 C CA . PRO A 1 89 ? -11.859 -8.209 -9.983 1.00 88.56 89 PRO A CA 1
ATOM 690 C C . PRO A 1 89 ? -10.346 -8.346 -9.775 1.00 88.56 89 PRO A C 1
ATOM 692 O O . PRO A 1 89 ? -9.555 -7.463 -10.127 1.00 88.56 89 PRO A O 1
ATOM 695 N N . GLY A 1 90 ? -9.948 -9.508 -9.260 1.00 85.19 90 GLY A N 1
ATOM 696 C CA . GLY A 1 90 ? -8.551 -9.887 -9.073 1.00 85.19 90 GLY A CA 1
ATOM 697 C C . GLY A 1 90 ? -7.893 -9.321 -7.816 1.00 85.19 90 GLY A C 1
ATOM 698 O O . GLY A 1 90 ? -6.681 -9.430 -7.705 1.00 85.19 90 GLY A O 1
ATOM 699 N N . VAL A 1 91 ? -8.640 -8.718 -6.889 1.00 90.62 91 VAL A N 1
ATOM 700 C CA . VAL A 1 91 ? -8.128 -8.435 -5.539 1.00 90.62 91 VAL A CA 1
ATOM 701 C C . VAL A 1 91 ? -8.023 -9.757 -4.779 1.00 90.62 91 VAL A C 1
ATOM 703 O O . VAL A 1 91 ? -8.998 -10.502 -4.697 1.00 90.62 91 VAL A O 1
ATOM 706 N N . SER A 1 92 ? -6.832 -10.064 -4.267 1.00 87.56 92 SER A N 1
ATOM 707 C CA . SER A 1 92 ? -6.536 -11.320 -3.569 1.00 87.56 92 SER A CA 1
ATOM 708 C C . SER A 1 92 ? -6.946 -11.249 -2.098 1.00 87.56 92 SER A C 1
ATOM 710 O O . SER A 1 92 ? -7.483 -12.218 -1.567 1.00 87.56 92 SER A O 1
ATOM 712 N N . ALA A 1 93 ? -6.745 -10.099 -1.449 1.00 88.88 93 ALA A N 1
ATOM 713 C CA . ALA A 1 93 ? -7.217 -9.854 -0.090 1.00 88.88 93 ALA A CA 1
ATOM 714 C C . ALA A 1 93 ? -7.450 -8.361 0.165 1.00 88.88 93 ALA A C 1
ATOM 716 O O . ALA A 1 93 ? -6.802 -7.508 -0.440 1.00 88.88 93 ALA A O 1
ATOM 717 N N . ALA A 1 94 ? -8.349 -8.058 1.101 1.00 90.25 94 ALA A N 1
ATOM 718 C CA . ALA A 1 94 ? -8.432 -6.768 1.773 1.00 90.25 94 ALA A CA 1
ATOM 719 C C . ALA A 1 94 ? -8.766 -7.004 3.251 1.00 90.25 94 ALA A C 1
ATOM 721 O O . ALA A 1 94 ? -9.612 -7.847 3.557 1.00 90.25 94 ALA A O 1
ATOM 722 N N . ARG A 1 95 ? -8.054 -6.329 4.155 1.00 90.56 95 ARG A N 1
ATOM 723 C CA . ARG A 1 95 ? -8.124 -6.555 5.605 1.00 90.56 95 ARG A CA 1
ATOM 724 C C . ARG A 1 95 ? -8.064 -5.239 6.372 1.00 90.56 95 ARG A C 1
ATOM 726 O O . ARG A 1 95 ? -7.522 -4.245 5.881 1.00 90.56 95 ARG A O 1
ATOM 733 N N . ILE A 1 96 ? -8.615 -5.249 7.582 1.00 90.19 96 ILE A N 1
ATOM 734 C CA . ILE A 1 96 ? -8.599 -4.127 8.526 1.00 90.19 96 ILE A CA 1
ATOM 735 C C . ILE A 1 96 ? -8.068 -4.661 9.848 1.00 90.19 96 ILE A C 1
ATOM 737 O O . ILE A 1 96 ? -8.613 -5.637 10.359 1.00 90.19 96 ILE A O 1
ATOM 741 N N . ALA A 1 97 ? -7.073 -3.994 10.418 1.00 88.25 97 ALA A N 1
ATOM 742 C CA . ALA A 1 97 ? -6.679 -4.183 11.807 1.00 88.25 97 ALA A CA 1
ATOM 743 C C . ALA A 1 97 ? -6.865 -2.868 12.563 1.00 88.25 97 ALA A C 1
ATOM 745 O O . ALA A 1 97 ? -6.602 -1.788 12.034 1.00 88.25 97 ALA A O 1
ATOM 746 N N . MET A 1 98 ? -7.340 -2.957 13.801 1.00 88.56 98 MET A N 1
ATOM 747 C CA . MET A 1 98 ? -7.463 -1.808 14.690 1.00 88.56 98 MET A CA 1
ATOM 748 C C . MET A 1 98 ? -6.763 -2.105 15.999 1.00 88.56 98 MET A C 1
ATOM 750 O O . MET A 1 98 ? -6.952 -3.176 16.573 1.00 88.56 98 MET A O 1
ATOM 754 N N . THR A 1 99 ? -5.983 -1.148 16.475 1.00 86.19 99 THR A N 1
ATOM 755 C CA . THR A 1 99 ? -5.271 -1.243 17.746 1.00 86.19 99 THR A CA 1
ATOM 756 C C . THR A 1 99 ? -5.361 0.092 18.470 1.00 86.19 99 THR A C 1
ATOM 758 O O . THR A 1 99 ? -5.514 1.147 17.857 1.00 86.19 99 THR A O 1
ATOM 761 N N . THR A 1 100 ? -5.307 0.070 19.796 1.00 83.25 100 THR A N 1
ATOM 762 C CA . THR A 1 100 ? -5.055 1.283 20.581 1.00 83.25 100 THR A CA 1
ATOM 763 C C . THR A 1 100 ? -3.556 1.446 20.764 1.00 83.25 100 THR A C 1
ATOM 765 O O . THR A 1 100 ? -2.846 0.447 20.922 1.00 83.25 100 THR A O 1
ATOM 768 N N . ASP A 1 101 ? -3.063 2.683 20.785 1.00 74.69 101 ASP A N 1
ATOM 769 C CA . ASP A 1 101 ? -1.651 2.905 21.093 1.00 74.69 101 ASP A CA 1
ATOM 770 C C . ASP A 1 101 ? -1.338 2.411 22.516 1.00 74.69 101 ASP A C 1
ATOM 772 O O . ASP A 1 101 ? -2.057 2.701 23.475 1.00 74.69 101 ASP A O 1
ATOM 776 N N . LYS A 1 102 ? -0.226 1.682 22.659 1.00 69.06 102 LYS A N 1
ATOM 777 C CA . LYS A 1 102 ? 0.269 1.167 23.945 1.00 69.06 102 LYS A CA 1
ATOM 778 C C . LYS A 1 102 ? 0.533 2.297 24.944 1.00 69.06 102 LYS A C 1
ATOM 780 O O . LYS A 1 102 ? 0.470 2.064 26.148 1.00 69.06 102 LYS A O 1
ATOM 785 N N . ASN A 1 103 ? 0.832 3.502 24.451 1.00 69.44 103 ASN A N 1
ATOM 786 C CA . ASN A 1 103 ? 1.132 4.669 25.281 1.00 69.44 103 ASN A CA 1
ATOM 787 C C . ASN A 1 103 ? -0.073 5.594 25.504 1.00 69.44 103 ASN A C 1
ATOM 789 O O . ASN A 1 103 ? -0.051 6.400 26.434 1.00 69.44 103 ASN A O 1
ATOM 793 N N . ASN A 1 104 ? -1.108 5.503 24.665 1.00 71.69 104 ASN A N 1
ATOM 794 C CA . ASN A 1 104 ? -2.271 6.378 24.716 1.00 71.69 104 ASN A CA 1
ATOM 795 C C . ASN A 1 104 ? -3.540 5.603 24.340 1.00 71.69 104 ASN A C 1
ATOM 797 O O . ASN A 1 104 ? -3.895 5.496 23.170 1.00 71.69 104 ASN A O 1
ATOM 801 N N . SER A 1 105 ? -4.267 5.119 25.347 1.00 69.88 105 SER A N 1
ATOM 802 C CA . SER A 1 105 ? -5.524 4.383 25.155 1.00 69.88 105 SER A CA 1
ATOM 803 C C . SER A 1 105 ? -6.634 5.213 24.495 1.00 69.88 105 SER A C 1
ATOM 805 O O . SER A 1 105 ? -7.631 4.651 24.051 1.00 69.88 105 SER A O 1
ATOM 807 N N . SER A 1 106 ? -6.476 6.540 24.424 1.00 79.19 106 SER A N 1
ATOM 808 C CA . SER A 1 106 ? -7.400 7.448 23.731 1.00 79.19 106 SER A CA 1
ATOM 809 C C . SER A 1 106 ? -7.085 7.615 22.240 1.00 79.19 106 SER A C 1
ATOM 811 O O . SER A 1 106 ? -7.816 8.321 21.546 1.00 79.19 106 SER A O 1
ATOM 813 N N . GLN A 1 107 ? -5.986 7.028 21.758 1.00 86.81 107 GLN A N 1
ATOM 814 C CA . GLN A 1 107 ? -5.616 7.008 20.347 1.00 86.81 107 GLN A CA 1
ATOM 815 C C . GLN A 1 107 ? -6.014 5.669 19.728 1.00 86.81 107 GLN A C 1
ATOM 817 O O . GLN A 1 107 ? -5.640 4.602 20.222 1.00 86.81 107 GLN A O 1
ATOM 822 N N . LEU A 1 108 ? -6.721 5.739 18.603 1.00 89.62 108 LEU A N 1
ATOM 823 C CA . LEU A 1 108 ? -7.094 4.586 17.794 1.00 89.62 108 LEU A CA 1
ATOM 824 C C . LEU A 1 108 ? -6.252 4.563 16.514 1.00 89.62 108 LEU A C 1
ATOM 826 O O . LEU A 1 108 ? -6.271 5.508 15.722 1.00 89.62 108 LEU A O 1
ATOM 830 N N . LEU A 1 109 ? -5.531 3.468 16.302 1.00 90.88 109 LEU A N 1
ATOM 831 C CA . LEU A 1 109 ? -4.810 3.170 15.073 1.00 90.88 109 LEU A CA 1
ATOM 832 C C . LEU A 1 109 ? -5.646 2.227 14.217 1.00 90.88 109 LEU A C 1
ATOM 834 O O . LEU A 1 109 ? -6.148 1.204 14.682 1.00 90.88 109 LEU A O 1
ATOM 838 N N . VAL A 1 110 ? -5.797 2.586 12.950 1.00 91.62 110 VAL A N 1
ATOM 839 C CA . VAL A 1 110 ? -6.538 1.817 11.958 1.00 91.62 110 VAL A CA 1
ATOM 840 C C . VAL A 1 110 ? -5.602 1.512 10.804 1.00 91.62 110 VAL A C 1
ATOM 842 O O . VAL A 1 110 ? -5.192 2.407 10.067 1.00 91.62 110 VAL A O 1
ATOM 845 N N . HIS A 1 111 ? -5.306 0.237 10.618 1.00 92.69 111 HIS A N 1
ATOM 846 C CA . HIS A 1 111 ? -4.558 -0.264 9.482 1.00 92.69 111 HIS A CA 1
ATOM 847 C C . HIS A 1 111 ? -5.525 -0.862 8.470 1.00 92.69 111 HIS A C 1
ATOM 849 O O . HIS A 1 111 ? -6.424 -1.634 8.807 1.00 92.69 111 HIS A O 1
ATOM 855 N N . THR A 1 112 ? -5.346 -0.486 7.213 1.00 93.25 112 THR A N 1
ATOM 856 C CA . THR A 1 112 ? -6.092 -1.034 6.087 1.00 93.25 112 THR A CA 1
ATOM 857 C C . THR A 1 112 ? -5.110 -1.573 5.067 1.00 93.25 112 THR A C 1
ATOM 859 O O . THR A 1 112 ? -4.110 -0.932 4.735 1.00 93.25 112 THR A O 1
ATOM 862 N N . TYR A 1 113 ? -5.405 -2.771 4.588 1.00 94.19 113 TYR A N 1
ATOM 863 C CA . TYR A 1 113 ? -4.583 -3.500 3.647 1.00 94.19 113 TYR A CA 1
ATOM 864 C C . TYR A 1 113 ? -5.437 -3.968 2.480 1.00 94.19 113 TYR A C 1
ATOM 866 O O . TYR A 1 113 ? -6.553 -4.441 2.689 1.00 94.19 113 TYR A O 1
ATOM 874 N N . ALA A 1 114 ? -4.906 -3.881 1.268 1.00 94.75 114 ALA A N 1
ATOM 875 C CA . ALA A 1 114 ? -5.435 -4.583 0.113 1.00 94.75 114 ALA A CA 1
ATOM 876 C C . ALA A 1 114 ? -4.296 -5.048 -0.789 1.00 94.75 114 ALA A C 1
ATOM 878 O O . ALA A 1 114 ? -3.285 -4.363 -0.940 1.00 94.75 114 ALA A O 1
ATOM 879 N N . GLU A 1 115 ? -4.463 -6.199 -1.423 1.00 94.31 115 GLU A N 1
ATOM 880 C CA . GLU A 1 115 ? -3.474 -6.746 -2.344 1.00 94.31 115 GLU A CA 1
ATOM 881 C C . GLU A 1 115 ? -4.111 -7.400 -3.557 1.00 94.31 115 GLU A C 1
ATOM 883 O O . GLU A 1 115 ? -5.245 -7.883 -3.540 1.00 94.31 115 GLU A O 1
ATOM 888 N N . LYS A 1 116 ? -3.326 -7.428 -4.623 1.00 94.56 116 LYS A N 1
ATOM 889 C CA . LYS A 1 116 ? -3.599 -8.153 -5.847 1.00 94.56 116 LYS A CA 1
ATOM 890 C C . LYS A 1 116 ? -2.312 -8.850 -6.254 1.00 94.56 116 LYS A C 1
ATOM 892 O O . LYS A 1 116 ? -1.341 -8.195 -6.628 1.00 94.56 116 LYS A O 1
ATOM 897 N N . ILE A 1 117 ? -2.316 -10.171 -6.165 1.00 92.94 117 ILE A N 1
ATOM 898 C CA . ILE A 1 117 ? -1.190 -11.027 -6.529 1.00 92.94 117 ILE A CA 1
ATOM 899 C C . ILE A 1 117 ? -1.646 -11.933 -7.668 1.00 92.94 117 ILE A C 1
ATOM 901 O O . ILE A 1 117 ? -2.591 -12.705 -7.515 1.00 92.94 117 ILE A O 1
ATOM 905 N N . ASP A 1 118 ? -0.963 -11.836 -8.805 1.00 92.25 118 ASP A N 1
ATOM 906 C CA . ASP A 1 118 ? -1.182 -12.682 -9.974 1.00 92.25 118 ASP A CA 1
ATOM 907 C C . ASP A 1 118 ? 0.172 -13.194 -10.467 1.00 92.25 118 ASP A C 1
ATOM 909 O O . ASP A 1 118 ? 0.797 -12.660 -11.386 1.00 92.25 118 ASP A O 1
ATOM 913 N N . THR A 1 119 ? 0.654 -14.227 -9.779 1.00 88.38 119 THR A N 1
ATOM 914 C CA . THR A 1 119 ? 1.934 -14.872 -10.075 1.00 88.38 119 THR A CA 1
ATOM 915 C C . THR A 1 119 ? 2.006 -15.425 -11.504 1.00 88.38 119 THR A C 1
ATOM 917 O O . THR A 1 119 ? 3.036 -15.211 -12.142 1.00 88.38 119 THR A O 1
ATOM 920 N N . PRO A 1 120 ? 0.958 -16.081 -12.060 1.00 90.06 120 PRO A N 1
ATOM 921 C CA . PRO A 1 120 ? 0.981 -16.548 -13.449 1.00 90.06 120 PRO A CA 1
ATOM 922 C C . PRO A 1 120 ? 1.226 -15.439 -14.473 1.00 90.06 120 PRO A C 1
ATOM 924 O O . PRO A 1 120 ? 1.957 -15.662 -15.432 1.00 90.06 120 PRO A O 1
ATOM 927 N N . ASN A 1 121 ? 0.653 -14.254 -14.253 1.00 90.69 121 ASN A N 1
ATOM 928 C CA . ASN A 1 121 ? 0.859 -13.089 -15.116 1.00 90.69 121 ASN A CA 1
ATOM 929 C C . ASN A 1 121 ? 1.993 -12.172 -14.624 1.00 90.69 121 ASN A C 1
ATOM 931 O O . ASN A 1 121 ? 2.134 -11.048 -15.102 1.00 90.69 121 ASN A O 1
ATOM 935 N N . GLN A 1 122 ? 2.791 -12.634 -13.657 1.00 92.81 122 GLN A N 1
ATOM 936 C CA . GLN A 1 122 ? 4.015 -11.982 -13.202 1.00 92.81 122 GLN A CA 1
ATOM 937 C C . GLN A 1 122 ? 3.813 -10.519 -12.774 1.00 92.81 122 GLN A C 1
ATOM 939 O O . GLN A 1 122 ? 4.647 -9.648 -13.039 1.00 92.81 122 GLN A O 1
ATOM 944 N N . TYR A 1 123 ? 2.702 -10.238 -12.089 1.00 92.81 123 TYR A N 1
ATOM 945 C CA . TYR A 1 123 ? 2.456 -8.933 -11.488 1.00 92.81 123 TYR A CA 1
ATOM 946 C C . TYR A 1 123 ? 1.917 -9.061 -10.063 1.00 92.81 123 TYR A C 1
ATOM 948 O O . TYR A 1 123 ? 1.151 -9.963 -9.720 1.00 92.81 123 TYR A O 1
ATOM 956 N N . SER A 1 124 ? 2.308 -8.122 -9.212 1.00 94.75 124 SER A N 1
ATOM 957 C CA . SER A 1 124 ? 1.775 -8.002 -7.863 1.00 94.75 124 SER A CA 1
ATOM 958 C C . SER A 1 124 ? 1.638 -6.546 -7.450 1.00 94.75 124 SER A C 1
ATOM 960 O O . SER A 1 124 ? 2.286 -5.640 -7.984 1.00 94.75 124 SER A O 1
ATOM 962 N N . GLY A 1 125 ? 0.757 -6.295 -6.494 1.00 95.31 125 GLY A N 1
ATOM 963 C CA . GLY A 1 125 ? 0.662 -4.997 -5.866 1.00 95.31 125 GLY A CA 1
ATOM 964 C C . GLY A 1 125 ? -0.072 -5.037 -4.542 1.00 95.31 125 GLY A C 1
ATOM 965 O O . GLY A 1 125 ? -0.939 -5.880 -4.320 1.00 95.31 125 GLY A O 1
ATOM 966 N N . CYS A 1 126 ? 0.278 -4.104 -3.669 1.00 94.75 126 CYS A N 1
ATOM 967 C CA . CYS A 1 126 ? -0.398 -3.878 -2.410 1.00 94.75 126 CYS A CA 1
ATOM 968 C C . CYS A 1 126 ? -0.642 -2.389 -2.161 1.00 94.75 126 CYS A C 1
ATOM 970 O O . CYS A 1 126 ? 0.051 -1.502 -2.675 1.00 94.75 126 CYS A O 1
ATOM 972 N N . TRP A 1 127 ? -1.658 -2.156 -1.348 1.00 95.81 127 TRP A N 1
ATOM 973 C CA . TRP A 1 127 ? -2.067 -0.886 -0.791 1.00 95.81 127 TRP A CA 1
ATOM 974 C C . TRP A 1 127 ? -2.084 -1.053 0.722 1.00 95.81 127 TRP A C 1
ATOM 976 O O . TRP A 1 127 ? -2.862 -1.849 1.249 1.00 95.81 127 TRP A O 1
ATOM 986 N N . THR A 1 128 ? -1.216 -0.333 1.419 1.00 95.06 128 THR A N 1
ATOM 987 C CA . THR A 1 128 ? -1.212 -0.268 2.881 1.00 95.06 128 THR A CA 1
ATOM 988 C C . THR A 1 128 ? -1.518 1.158 3.296 1.00 95.06 128 THR A C 1
ATOM 990 O O . THR A 1 128 ? -0.939 2.110 2.775 1.00 95.06 128 THR A O 1
ATOM 993 N N . ALA A 1 129 ? -2.426 1.329 4.243 1.00 95.69 129 ALA A N 1
ATOM 994 C CA . ALA A 1 129 ? -2.738 2.635 4.788 1.00 95.69 129 ALA A CA 1
ATOM 995 C C . ALA A 1 129 ? -2.917 2.548 6.297 1.00 95.69 129 ALA A C 1
ATOM 997 O O . ALA A 1 129 ? -3.583 1.643 6.797 1.00 95.69 129 ALA A O 1
ATOM 998 N N . THR A 1 130 ? -2.312 3.496 7.003 1.00 94.69 130 THR A N 1
ATOM 999 C CA . THR A 1 130 ? -2.403 3.621 8.457 1.00 94.69 130 THR A CA 1
ATOM 1000 C C . THR A 1 130 ? -3.025 4.962 8.786 1.00 94.69 130 THR A C 1
ATOM 1002 O O . THR A 1 130 ? -2.504 6.007 8.387 1.00 94.69 130 THR A O 1
ATOM 1005 N N . TRP A 1 131 ? -4.114 4.924 9.540 1.00 95.50 131 TRP A N 1
ATOM 1006 C CA . TRP A 1 131 ? -4.852 6.088 9.999 1.00 95.50 131 TRP A CA 1
ATOM 1007 C C . TRP A 1 131 ? -4.772 6.166 11.515 1.00 95.50 131 TRP A C 1
ATOM 1009 O O . TRP A 1 131 ? -4.992 5.183 12.218 1.00 95.50 131 TRP A O 1
ATOM 1019 N N . THR A 1 132 ? -4.463 7.349 12.014 1.00 94.00 132 THR A N 1
ATOM 1020 C CA . THR A 1 132 ? -4.393 7.655 13.436 1.00 94.00 132 THR A CA 1
ATOM 1021 C C . THR A 1 132 ? -5.546 8.577 13.772 1.00 94.00 132 THR A C 1
ATOM 1023 O O . THR A 1 132 ? -5.679 9.637 13.154 1.00 94.00 132 THR A O 1
ATOM 1026 N N . ILE A 1 133 ? -6.371 8.163 14.728 1.00 92.69 133 ILE A N 1
ATOM 1027 C CA . ILE A 1 133 ? -7.539 8.899 15.199 1.00 92.69 133 ILE A CA 1
ATOM 1028 C C . ILE A 1 133 ? -7.307 9.265 16.663 1.00 92.69 133 ILE A C 1
ATOM 1030 O O . ILE A 1 133 ? -7.095 8.394 17.503 1.00 92.69 133 ILE A O 1
ATOM 1034 N N . ASP A 1 134 ? -7.357 10.560 16.948 1.00 90.31 134 ASP A N 1
ATOM 1035 C CA . ASP A 1 134 ? -7.080 11.159 18.248 1.00 90.31 134 ASP A CA 1
ATOM 1036 C C . ASP A 1 134 ? -8.224 12.077 18.693 1.00 90.31 134 ASP A C 1
ATOM 1038 O O . ASP A 1 134 ? -9.039 12.520 17.883 1.00 90.31 134 ASP A O 1
ATOM 1042 N N . LYS A 1 135 ? -8.230 12.427 19.987 1.00 84.38 135 LYS A N 1
ATOM 1043 C CA . LYS A 1 135 ? -9.106 13.457 20.582 1.00 84.38 135 LYS A CA 1
ATOM 1044 C C . LYS A 1 135 ? -10.591 13.255 20.261 1.00 84.38 135 LYS A C 1
ATOM 1046 O O . LYS A 1 135 ? -11.275 14.179 19.829 1.00 84.38 135 LYS A O 1
ATOM 1051 N N . VAL A 1 136 ? -11.070 12.028 20.451 1.00 83.38 136 VAL A N 1
ATOM 1052 C CA . VAL A 1 136 ? -12.472 11.671 20.220 1.00 83.38 136 VAL A CA 1
ATOM 1053 C C . VAL A 1 136 ? -13.322 12.168 21.387 1.00 83.38 136 VAL A C 1
ATOM 1055 O O . VAL A 1 136 ? -13.416 11.517 22.425 1.00 83.38 136 VAL A O 1
ATOM 1058 N N . GLU A 1 137 ? -13.947 13.329 21.214 1.00 80.31 137 GLU A N 1
ATOM 1059 C CA . GLU A 1 137 ? -14.789 13.972 22.225 1.00 80.31 137 GLU A CA 1
ATOM 1060 C C . GLU A 1 137 ? -16.046 14.553 21.568 1.00 80.31 137 GLU A C 1
ATOM 1062 O O . GLU A 1 137 ? -15.978 15.194 20.523 1.00 80.31 137 GLU A O 1
ATOM 1067 N N . LEU A 1 138 ? -17.220 14.327 22.171 1.00 78.25 138 LEU A N 1
ATOM 1068 C CA . LEU A 1 138 ? -18.494 14.954 21.773 1.00 78.25 138 LEU A CA 1
ATOM 1069 C C . LEU A 1 138 ? -18.860 14.828 20.271 1.00 78.25 138 LEU A C 1
ATOM 1071 O O . LEU A 1 138 ? -19.569 15.671 19.725 1.00 78.25 138 LEU A O 1
ATOM 1075 N N . GLY A 1 139 ? -18.420 13.758 19.596 1.00 79.94 139 GLY A N 1
ATOM 1076 C CA . GLY A 1 139 ? -18.692 13.533 18.167 1.00 79.94 139 GLY A CA 1
ATOM 1077 C C . GLY A 1 139 ? -17.754 14.282 17.213 1.00 79.94 139 GLY A C 1
ATOM 1078 O O . GLY A 1 139 ? -18.065 14.420 16.028 1.00 79.94 139 GLY A O 1
ATOM 1079 N N . VAL A 1 140 ? -16.618 14.755 17.723 1.00 85.56 140 VAL A N 1
ATOM 1080 C CA . VAL A 1 140 ? -15.507 15.345 16.972 1.00 85.56 140 VAL A CA 1
ATOM 1081 C C . VAL A 1 140 ? -14.248 14.514 17.228 1.00 85.56 140 VAL A C 1
ATOM 1083 O O . VAL A 1 140 ? -14.080 13.954 18.309 1.00 85.56 140 VAL A O 1
ATOM 1086 N N . GLY A 1 141 ? -13.380 14.404 16.226 1.00 89.88 141 GLY A N 1
ATOM 1087 C CA . GLY A 1 141 ? -12.089 13.728 16.331 1.00 89.88 141 GLY A CA 1
ATOM 1088 C C . GLY A 1 141 ? -11.058 14.330 15.384 1.00 89.88 141 GLY A C 1
ATOM 1089 O O . GLY A 1 141 ? -11.397 15.022 14.423 1.00 89.88 141 GLY A O 1
ATOM 1090 N N . GLU A 1 142 ? -9.784 14.074 15.647 1.00 92.69 142 GLU A N 1
ATOM 1091 C CA . GLU A 1 142 ? -8.678 14.430 14.764 1.00 92.69 142 GLU A CA 1
ATOM 1092 C C . GLU A 1 142 ? -8.172 13.179 14.048 1.00 92.69 142 GLU A C 1
ATOM 1094 O O . GLU A 1 142 ? -7.877 12.176 14.688 1.00 92.69 142 GLU A O 1
ATOM 1099 N N . ILE A 1 143 ? -8.044 13.237 12.724 1.00 95.00 143 ILE A N 1
ATOM 1100 C CA . ILE A 1 143 ? -7.526 12.144 11.901 1.00 95.00 143 ILE A CA 1
ATOM 1101 C C . ILE A 1 143 ? -6.271 12.588 11.155 1.00 95.00 143 ILE A C 1
ATOM 1103 O O . ILE A 1 143 ? -6.222 13.681 10.593 1.00 95.00 143 ILE A O 1
ATOM 1107 N N . SER A 1 144 ? -5.260 11.728 11.126 1.00 96.56 144 SER A N 1
ATOM 1108 C CA . SER A 1 144 ? -4.082 11.812 10.252 1.00 96.56 144 SER A CA 1
ATOM 1109 C C . SER A 1 144 ? -3.773 10.435 9.685 1.00 96.56 144 SER A C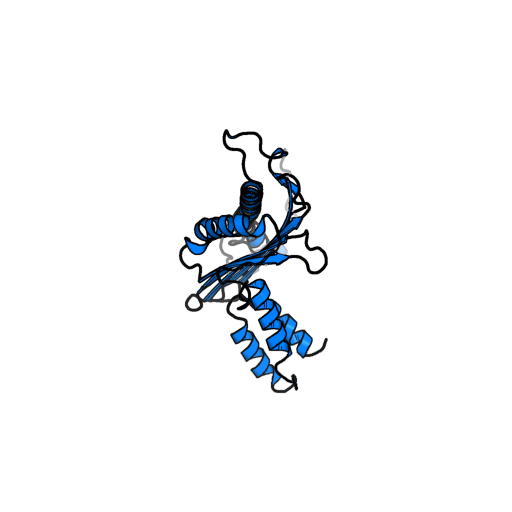 1
ATOM 1111 O O . SER A 1 144 ? -4.318 9.437 10.151 1.00 96.56 144 SER A O 1
ATOM 1113 N N . GLY A 1 145 ? -2.873 10.341 8.715 1.00 95.88 145 GLY A N 1
ATOM 1114 C CA . GLY A 1 145 ? -2.410 9.028 8.292 1.00 95.88 145 GLY A CA 1
ATOM 1115 C C . GLY A 1 145 ? -1.421 9.064 7.155 1.00 95.88 145 GLY A C 1
ATOM 1116 O O . GLY A 1 145 ? -0.992 10.124 6.702 1.00 95.88 145 GLY A O 1
ATOM 1117 N N . HIS A 1 146 ? -1.059 7.883 6.690 1.00 96.56 146 HIS A N 1
ATOM 1118 C CA . HIS A 1 146 ? -0.207 7.723 5.529 1.00 96.56 146 HIS A CA 1
ATOM 1119 C C . HIS A 1 146 ? -0.611 6.487 4.737 1.00 96.56 146 HIS A C 1
ATOM 1121 O O . HIS A 1 146 ? -1.151 5.525 5.281 1.00 96.56 146 HIS A O 1
ATOM 1127 N N . VAL A 1 147 ? -0.315 6.523 3.445 1.00 96.94 147 VAL A N 1
ATOM 1128 C CA . VAL A 1 147 ? -0.603 5.444 2.505 1.00 96.94 147 VAL A CA 1
ATOM 1129 C C . VAL A 1 147 ? 0.669 5.090 1.756 1.00 96.94 147 VAL A C 1
ATOM 1131 O O . VAL A 1 147 ? 1.408 5.977 1.313 1.00 96.94 147 VAL A O 1
ATOM 1134 N N . VAL A 1 148 ? 0.907 3.795 1.590 1.00 95.62 148 VAL A N 1
ATOM 1135 C CA . VAL A 1 148 ? 1.960 3.243 0.752 1.00 95.62 148 VAL A CA 1
ATOM 1136 C C . VAL A 1 148 ? 1.335 2.350 -0.313 1.00 95.62 148 VAL A C 1
ATOM 1138 O O . VAL A 1 148 ? 0.589 1.420 -0.022 1.00 95.62 148 VAL A O 1
ATOM 1141 N N . VAL A 1 149 ? 1.669 2.631 -1.568 1.00 95.62 149 VAL A N 1
ATOM 1142 C CA . VAL A 1 149 ? 1.292 1.807 -2.718 1.00 95.62 149 VAL A CA 1
ATOM 1143 C C . VAL A 1 149 ? 2.559 1.192 -3.278 1.00 95.62 149 VAL A C 1
ATOM 1145 O O . VAL A 1 149 ? 3.508 1.919 -3.579 1.00 95.62 149 VAL A O 1
ATOM 1148 N N . HIS A 1 150 ? 2.580 -0.128 -3.424 1.00 95.19 150 HIS A N 1
ATOM 1149 C CA . HIS A 1 150 ? 3.696 -0.855 -4.019 1.00 95.19 150 HIS A CA 1
ATOM 1150 C C . HIS A 1 150 ? 3.166 -1.773 -5.116 1.00 95.19 150 HIS A C 1
ATOM 1152 O O . HIS A 1 150 ? 2.345 -2.635 -4.839 1.00 95.19 150 HIS A O 1
ATOM 1158 N N . SER A 1 151 ? 3.622 -1.601 -6.354 1.00 94.62 151 SER A N 1
ATOM 1159 C CA . SER A 1 151 ? 3.307 -2.494 -7.472 1.00 94.62 151 SER A CA 1
ATOM 1160 C C . SER A 1 151 ? 4.583 -2.940 -8.175 1.00 94.62 151 SER A C 1
ATOM 1162 O O . SER A 1 151 ? 5.518 -2.153 -8.311 1.00 94.62 151 SER A O 1
ATOM 1164 N N . CYS A 1 152 ? 4.613 -4.196 -8.610 1.00 94.88 152 CYS A N 1
ATOM 1165 C CA . CYS A 1 152 ? 5.718 -4.835 -9.304 1.00 94.88 152 CYS A CA 1
ATOM 1166 C C . CYS A 1 152 ? 5.181 -5.603 -10.516 1.00 94.88 152 CYS A C 1
ATOM 1168 O O . CYS A 1 152 ? 4.217 -6.357 -10.395 1.00 94.88 152 CYS A O 1
ATOM 1170 N N . ALA A 1 153 ? 5.813 -5.426 -11.673 1.00 94.62 153 ALA A N 1
ATOM 1171 C CA . ALA A 1 153 ? 5.581 -6.226 -12.870 1.00 94.62 153 ALA A CA 1
ATOM 1172 C C . ALA A 1 153 ? 6.917 -6.789 -13.360 1.00 94.62 153 ALA A C 1
ATOM 1174 O O . ALA A 1 153 ? 7.895 -6.041 -13.494 1.00 94.62 153 ALA A O 1
ATOM 1175 N N . TYR A 1 154 ? 6.953 -8.099 -13.608 1.00 93.19 154 TYR A N 1
ATOM 1176 C CA . TYR A 1 154 ? 8.190 -8.835 -13.858 1.00 93.19 154 TYR A CA 1
ATOM 1177 C C . TYR A 1 154 ? 8.129 -9.867 -14.999 1.00 93.19 154 TYR A C 1
ATOM 1179 O O . TYR A 1 154 ? 8.904 -10.819 -15.013 1.00 93.19 154 TYR A O 1
ATOM 1187 N N . GLU A 1 155 ? 7.239 -9.665 -15.975 1.00 90.06 155 GLU A N 1
ATOM 1188 C CA . GLU A 1 155 ? 7.088 -10.546 -17.148 1.00 90.06 155 GLU A CA 1
ATOM 1189 C C . GLU A 1 155 ? 8.325 -10.541 -18.065 1.00 90.06 155 GLU A C 1
ATOM 1191 O O . GLU A 1 155 ? 8.891 -11.591 -18.352 1.00 90.06 155 GLU A O 1
ATOM 1196 N N . ASP A 1 156 ? 8.820 -9.348 -18.421 1.00 90.25 156 ASP A N 1
ATOM 1197 C CA . ASP A 1 156 ? 9.985 -9.139 -19.304 1.00 90.25 156 ASP A CA 1
ATOM 1198 C C . ASP A 1 156 ? 11.012 -8.155 -18.703 1.00 90.25 156 ASP A C 1
ATOM 1200 O O . ASP A 1 156 ? 11.715 -7.410 -19.394 1.00 90.25 156 ASP A O 1
ATOM 1204 N N . GLY A 1 157 ? 11.080 -8.092 -17.376 1.00 90.38 157 GLY A N 1
ATOM 1205 C CA . GLY A 1 157 ? 11.946 -7.156 -16.666 1.00 90.38 157 GLY A CA 1
ATOM 1206 C C . GLY A 1 157 ? 11.632 -7.101 -15.180 1.00 90.38 157 GLY A C 1
ATOM 1207 O O . GLY A 1 157 ? 11.069 -8.031 -14.630 1.00 90.38 157 GLY A O 1
ATOM 1208 N N . ASN A 1 158 ? 12.006 -6.010 -14.519 1.00 92.50 158 ASN A N 1
ATOM 1209 C CA . ASN A 1 158 ? 11.561 -5.716 -13.159 1.00 92.50 158 ASN A CA 1
ATOM 1210 C C . ASN A 1 158 ? 11.204 -4.233 -13.095 1.00 92.50 158 ASN A C 1
ATOM 1212 O O . ASN A 1 158 ? 12.091 -3.375 -13.045 1.00 92.50 158 ASN A O 1
ATOM 1216 N N . VAL A 1 159 ? 9.911 -3.934 -13.168 1.00 93.38 159 VAL A N 1
ATOM 1217 C CA . VAL A 1 159 ? 9.392 -2.570 -13.085 1.00 93.38 159 VAL A CA 1
ATOM 1218 C C . VAL A 1 159 ? 8.595 -2.449 -11.801 1.00 93.38 159 VAL A C 1
ATOM 1220 O O . VAL A 1 159 ? 7.594 -3.136 -11.616 1.00 93.38 159 VAL A O 1
ATOM 1223 N N . GLN A 1 160 ? 9.041 -1.553 -10.924 1.00 93.94 160 GLN A N 1
ATOM 1224 C CA . GLN A 1 160 ? 8.404 -1.308 -9.637 1.00 93.94 160 GLN A CA 1
ATOM 1225 C C . GLN A 1 160 ? 7.937 0.138 -9.524 1.00 93.94 160 GLN A C 1
ATOM 1227 O O . GLN A 1 160 ? 8.620 1.072 -9.949 1.00 93.94 160 GLN A O 1
ATOM 1232 N N . LEU A 1 161 ? 6.778 0.311 -8.902 1.00 94.00 161 LEU A N 1
ATOM 1233 C CA . LEU A 1 161 ? 6.232 1.592 -8.492 1.00 94.00 161 LEU A CA 1
ATOM 1234 C C . LEU A 1 161 ? 6.040 1.564 -6.981 1.00 94.00 161 LEU A C 1
ATOM 1236 O O . LEU A 1 161 ? 5.302 0.723 -6.472 1.00 94.00 161 LEU A O 1
ATOM 1240 N N . LYS A 1 162 ? 6.669 2.507 -6.278 1.00 94.19 162 LYS A N 1
ATOM 1241 C CA . LYS A 1 162 ? 6.467 2.724 -4.846 1.00 94.19 162 LYS A CA 1
ATOM 1242 C C . LYS A 1 162 ? 6.097 4.179 -4.597 1.00 94.19 162 LYS A C 1
ATOM 1244 O O . LYS A 1 162 ? 6.856 5.078 -4.955 1.00 94.19 162 LYS A O 1
ATOM 1249 N N . ILE A 1 163 ? 4.939 4.402 -3.990 1.00 94.75 163 ILE A N 1
ATOM 1250 C CA . ILE A 1 163 ? 4.453 5.728 -3.607 1.00 94.75 163 ILE A CA 1
ATOM 1251 C C . ILE A 1 163 ? 4.198 5.719 -2.112 1.00 94.75 163 ILE A C 1
ATOM 1253 O O . ILE A 1 163 ? 3.556 4.807 -1.606 1.00 94.75 163 ILE A O 1
ATOM 1257 N N . THR A 1 164 ? 4.668 6.756 -1.428 1.00 95.50 164 THR A N 1
ATOM 1258 C CA . THR A 1 164 ? 4.335 7.028 -0.031 1.00 95.50 164 THR A CA 1
ATOM 1259 C C . THR A 1 164 ? 3.741 8.424 0.045 1.00 95.50 164 THR A C 1
ATOM 1261 O O . THR A 1 164 ? 4.337 9.383 -0.452 1.00 95.50 164 THR A O 1
ATOM 1264 N N . LYS A 1 165 ? 2.557 8.540 0.645 1.00 96.81 165 LYS A N 1
ATOM 1265 C CA . LYS A 1 165 ? 1.874 9.816 0.843 1.00 96.81 165 LYS A CA 1
ATOM 1266 C C . LYS A 1 165 ? 1.449 9.951 2.294 1.00 96.81 165 LYS A C 1
ATOM 1268 O O . LYS A 1 165 ? 0.712 9.116 2.800 1.00 96.81 165 LYS A O 1
ATOM 1273 N N . GLU A 1 166 ? 1.888 11.029 2.927 1.00 97.31 166 GLU A N 1
ATOM 1274 C CA . GLU A 1 166 ? 1.442 11.425 4.259 1.00 97.31 166 GLU A CA 1
ATOM 1275 C C . GLU A 1 166 ? 0.313 12.451 4.156 1.00 97.31 166 GLU A C 1
ATOM 1277 O O . GLU A 1 166 ? 0.309 13.320 3.271 1.00 97.31 166 GLU A O 1
ATOM 1282 N N . PHE A 1 167 ? -0.635 12.346 5.080 1.00 96.94 167 PHE A N 1
ATOM 1283 C CA . PHE A 1 167 ? -1.761 13.248 5.232 1.00 96.94 167 PHE A CA 1
ATOM 1284 C C . PHE A 1 167 ? -1.689 13.941 6.590 1.00 96.94 167 PHE A C 1
ATOM 1286 O O . PHE A 1 167 ? -1.539 13.276 7.621 1.00 96.94 167 PHE A O 1
ATOM 1293 N N . PRO A 1 168 ? -1.790 15.282 6.606 1.00 95.88 168 PRO A N 1
ATOM 1294 C CA . PRO A 1 168 ? -1.712 16.037 7.839 1.00 95.88 168 PRO A CA 1
ATOM 1295 C C . PRO A 1 168 ? -2.927 15.753 8.718 1.00 95.88 168 PRO A C 1
ATOM 1297 O O . PRO A 1 168 ? -3.983 15.332 8.244 1.00 95.88 168 PRO A O 1
ATOM 1300 N N . ARG A 1 169 ? -2.774 16.048 10.006 1.00 94.94 169 ARG A N 1
ATOM 1301 C CA . ARG A 1 169 ? -3.862 15.960 10.969 1.00 94.94 169 ARG A CA 1
ATOM 1302 C C . ARG A 1 169 ? -4.946 16.991 10.662 1.00 94.94 169 ARG A C 1
ATOM 1304 O O . ARG A 1 169 ? -4.642 18.174 10.510 1.00 94.94 169 ARG A O 1
ATOM 1311 N N . ILE A 1 170 ? -6.195 16.541 10.603 1.00 93.81 170 ILE A N 1
ATOM 1312 C CA . ILE A 1 170 ? -7.370 17.388 10.401 1.00 93.81 170 ILE A CA 1
ATOM 1313 C C . ILE A 1 170 ? -8.500 16.988 11.347 1.00 93.81 170 ILE A C 1
ATOM 1315 O O . ILE A 1 170 ? -8.577 15.843 11.781 1.00 93.81 170 ILE A O 1
ATOM 1319 N N . THR A 1 171 ? -9.405 17.918 11.625 1.00 92.19 171 THR A N 1
ATOM 1320 C CA . THR A 1 171 ? -10.592 17.668 12.447 1.00 92.19 171 THR A CA 1
ATOM 1321 C C . THR A 1 171 ? -11.754 17.160 11.589 1.00 92.19 171 THR A C 1
ATOM 1323 O O . THR A 1 171 ? -12.026 17.706 10.518 1.00 92.19 171 THR A O 1
ATOM 1326 N N . VAL A 1 172 ? -12.453 16.132 12.068 1.00 89.19 172 VAL A N 1
ATOM 1327 C CA . VAL A 1 172 ? -13.643 15.515 11.460 1.00 89.19 172 VAL A CA 1
ATOM 1328 C C . VAL A 1 172 ? -14.758 15.392 12.509 1.00 89.19 172 VAL A C 1
ATOM 1330 O O . VAL A 1 172 ? -14.473 15.288 13.698 1.00 89.19 172 VAL A O 1
ATOM 1333 N N . GLY A 1 173 ? -16.029 15.436 12.093 1.00 81.50 173 GLY A N 1
ATOM 1334 C CA . GLY A 1 173 ? -17.192 15.365 12.996 1.00 81.50 173 GLY A CA 1
ATOM 1335 C C . GLY A 1 173 ? -18.247 16.448 12.744 1.00 81.50 173 GLY A C 1
ATOM 1336 O O . GLY A 1 173 ? -18.208 17.129 11.715 1.00 81.50 173 GLY A O 1
ATOM 1337 N N . LYS A 1 174 ? -19.190 16.611 13.686 1.00 64.81 174 LYS A N 1
ATOM 1338 C CA . LYS A 1 174 ? -20.421 17.423 13.527 1.00 64.81 174 LYS A CA 1
ATOM 1339 C C . LYS A 1 174 ? -20.203 18.872 13.077 1.00 64.81 174 LYS A C 1
ATOM 1341 O O . LYS A 1 174 ? -20.999 19.393 12.305 1.00 64.81 174 LYS A O 1
ATOM 1346 N N . GLU A 1 175 ? -19.113 19.514 13.485 1.00 57.12 175 GLU A N 1
ATOM 1347 C CA . GLU A 1 175 ? -18.838 20.914 13.123 1.00 57.12 175 GLU A CA 1
ATOM 1348 C C . GLU A 1 175 ? -18.183 21.080 11.736 1.00 57.12 175 GLU A C 1
ATOM 1350 O O . GLU A 1 175 ? -18.121 22.187 11.203 1.00 57.12 175 GLU A O 1
ATOM 1355 N N . ALA A 1 176 ? -17.728 19.986 11.109 1.00 53.97 176 ALA A N 1
ATOM 1356 C CA . ALA A 1 176 ? -17.061 20.008 9.803 1.00 53.97 176 ALA A CA 1
ATOM 1357 C C . ALA A 1 176 ? -18.017 19.779 8.610 1.00 53.97 176 ALA A C 1
ATOM 1359 O O . ALA A 1 176 ? -17.619 19.969 7.458 1.00 53.97 176 ALA A O 1
ATOM 1360 N N . SER A 1 177 ? -19.269 19.368 8.857 1.00 49.78 177 SER A N 1
ATOM 1361 C CA . SER A 1 177 ? -20.207 18.898 7.825 1.00 49.78 177 SER A CA 1
ATOM 1362 C C . SER A 1 177 ? -21.661 19.315 8.110 1.00 49.78 177 SER A C 1
ATOM 1364 O O . SER A 1 177 ? -22.547 18.482 8.287 1.00 49.78 177 SER A O 1
ATOM 1366 N N . CYS A 1 178 ? -21.949 20.616 8.110 1.00 42.09 178 CYS A N 1
ATOM 1367 C CA . CYS A 1 178 ? -23.329 21.111 8.119 1.00 42.09 178 CYS A CA 1
ATOM 1368 C C . CYS A 1 178 ? -23.900 21.076 6.691 1.00 42.09 178 CYS A C 1
ATOM 1370 O O . CYS A 1 178 ? -23.623 22.022 5.948 1.00 42.09 178 CYS A O 1
ATOM 1372 N N . LYS A 1 179 ? -24.640 20.024 6.276 1.00 48.88 179 LYS A N 1
ATOM 1373 C CA . LYS A 1 179 ? -25.479 20.053 5.043 1.00 48.88 179 LYS A CA 1
ATOM 1374 C C . LYS A 1 179 ? -26.464 18.887 4.780 1.00 48.88 179 LYS A C 1
ATOM 1376 O O . LYS A 1 179 ? -26.981 18.827 3.667 1.00 48.88 179 LYS A O 1
ATOM 1381 N N . SER A 1 180 ? -26.776 18.004 5.731 1.00 48.16 180 SER A N 1
ATOM 1382 C CA . SER A 1 180 ? -27.816 16.967 5.547 1.00 48.16 180 SER A CA 1
ATOM 1383 C C . SER A 1 180 ? -28.739 16.840 6.760 1.00 48.16 180 SER A C 1
ATOM 1385 O O . SER A 1 180 ? -28.300 17.056 7.884 1.00 48.16 180 SER A O 1
ATOM 1387 N N . ASP A 1 181 ? -30.005 16.485 6.511 1.00 50.84 181 ASP A N 1
ATOM 1388 C CA . ASP A 1 181 ? -31.084 16.348 7.509 1.00 50.84 181 ASP A CA 1
ATOM 1389 C C . ASP A 1 181 ? -30.913 15.144 8.465 1.00 50.84 181 ASP A C 1
ATOM 1391 O O . ASP A 1 181 ? -31.647 15.011 9.442 1.00 50.84 181 ASP A O 1
ATOM 1395 N N . GLU A 1 182 ? -29.917 14.290 8.217 1.00 56.44 182 GLU A N 1
ATOM 1396 C CA . GLU A 1 182 ? -29.405 13.289 9.155 1.00 56.44 182 GLU A CA 1
ATOM 1397 C C . GLU A 1 182 ? -28.055 13.788 9.683 1.00 56.44 182 GLU A C 1
ATOM 1399 O O . GLU A 1 182 ? -27.164 14.101 8.885 1.00 56.44 182 GLU A O 1
ATOM 1404 N N . GLU A 1 183 ? -27.898 13.904 11.007 1.00 58.38 183 GLU A N 1
ATOM 1405 C CA . GLU A 1 183 ? -26.618 14.320 11.589 1.00 58.38 183 GLU A CA 1
ATOM 1406 C C . GLU A 1 183 ? -25.559 13.236 11.329 1.00 58.38 183 GLU A C 1
ATOM 1408 O O . GLU A 1 183 ? -25.699 12.128 11.856 1.00 58.38 183 GLU A O 1
ATOM 1413 N N . PRO A 1 184 ? -24.506 13.516 10.534 1.00 67.12 184 PRO A N 1
ATOM 1414 C CA . PRO A 1 184 ? -23.504 12.513 10.209 1.00 67.12 184 PRO A CA 1
ATOM 1415 C C . PRO A 1 184 ? -22.752 12.105 11.476 1.00 67.12 184 PRO A C 1
ATOM 1417 O O . PRO A 1 184 ? -22.317 12.955 12.262 1.00 67.12 184 PRO A O 1
ATOM 1420 N N . SER A 1 185 ? -22.596 10.796 11.677 1.00 85.44 185 SER A N 1
ATOM 1421 C CA . SER A 1 185 ? -21.818 10.274 12.795 1.00 85.44 185 SER A CA 1
ATOM 1422 C C . SER A 1 185 ? -20.321 10.556 12.583 1.00 85.44 185 SER A C 1
ATOM 1424 O O . SER A 1 185 ? -19.864 10.813 11.463 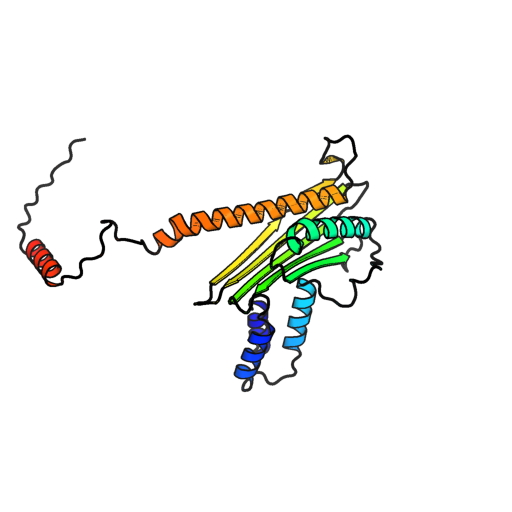1.00 85.44 185 SER A O 1
ATOM 1426 N N . LEU A 1 186 ? -19.529 10.537 13.659 1.00 88.81 186 LEU A N 1
ATOM 1427 C CA . LEU A 1 186 ? -18.085 10.790 13.572 1.00 88.81 186 LEU A CA 1
ATOM 1428 C C . LEU A 1 186 ? -17.393 9.769 12.651 1.00 88.81 186 LEU A C 1
ATOM 1430 O O . LEU A 1 186 ? -16.499 10.121 11.881 1.00 88.81 186 LEU A O 1
ATOM 1434 N N . GLU A 1 187 ? -17.845 8.518 12.693 1.00 90.56 187 GLU A N 1
ATOM 1435 C CA . GLU A 1 187 ? -17.345 7.409 11.882 1.00 90.56 187 GLU A CA 1
ATOM 1436 C C . GLU A 1 187 ? -17.584 7.649 10.387 1.00 90.56 187 GLU A C 1
ATOM 1438 O O . GLU A 1 187 ? -16.689 7.405 9.576 1.00 90.56 187 GLU A O 1
ATOM 1443 N N . ASP A 1 188 ? -18.748 8.193 10.019 1.00 90.06 188 ASP A N 1
ATOM 1444 C CA . ASP A 1 188 ? -19.040 8.572 8.635 1.00 90.06 188 ASP A CA 1
ATOM 1445 C C . ASP A 1 188 ? -18.108 9.695 8.164 1.00 90.06 188 ASP A C 1
ATOM 1447 O O . ASP A 1 188 ? -17.567 9.630 7.058 1.00 90.06 188 ASP A O 1
ATOM 1451 N N . GLY A 1 189 ? -17.849 10.689 9.020 1.00 90.69 189 GLY A N 1
ATOM 1452 C CA . GLY A 1 189 ? -16.878 11.750 8.741 1.00 90.69 189 GLY A CA 1
ATOM 1453 C C . GLY A 1 189 ? -15.458 11.214 8.518 1.00 90.69 189 GLY A C 1
ATOM 1454 O O . GLY A 1 189 ? -14.782 11.629 7.573 1.00 90.69 189 GLY A O 1
ATOM 1455 N N . ILE A 1 190 ? -15.028 10.252 9.338 1.00 93.25 190 ILE A N 1
ATOM 1456 C CA . ILE A 1 190 ? -13.730 9.570 9.215 1.00 93.25 190 ILE A CA 1
ATOM 1457 C C . ILE A 1 190 ? -13.633 8.820 7.882 1.00 93.25 190 ILE A C 1
ATOM 1459 O O . ILE A 1 190 ? -12.686 9.030 7.123 1.00 93.25 190 ILE A O 1
ATOM 1463 N N . VAL A 1 191 ? -14.620 7.981 7.559 1.00 94.31 191 VAL A N 1
ATOM 1464 C CA . VAL A 1 191 ? -14.615 7.164 6.332 1.00 94.31 191 VAL A CA 1
ATOM 1465 C C . VAL A 1 191 ? -14.676 8.043 5.084 1.00 94.31 191 VAL A C 1
ATOM 1467 O O . VAL A 1 191 ? -13.948 7.804 4.117 1.00 94.31 191 VAL A O 1
ATOM 1470 N N . GLN A 1 192 ? -15.487 9.104 5.101 1.00 93.50 192 GLN A N 1
ATOM 1471 C CA . GLN A 1 192 ? -15.524 10.085 4.015 1.00 93.50 192 GLN A CA 1
ATOM 1472 C C . GLN A 1 192 ? -14.171 10.771 3.830 1.00 93.50 192 GLN A C 1
ATOM 1474 O O . GLN A 1 192 ? -13.746 11.001 2.695 1.00 93.50 192 GLN A O 1
ATOM 1479 N N . GLN A 1 193 ? -13.484 11.103 4.923 1.00 94.88 193 GLN A N 1
ATOM 1480 C CA . GLN A 1 193 ? -12.176 11.731 4.839 1.00 94.88 193 GLN A CA 1
ATOM 1481 C C . GLN A 1 193 ? -11.112 10.782 4.284 1.00 94.88 193 GLN A C 1
ATOM 1483 O O . GLN A 1 193 ? -10.352 11.185 3.401 1.00 94.88 193 GLN A O 1
ATOM 1488 N N . ILE A 1 194 ? -11.100 9.527 4.742 1.00 95.50 194 ILE A N 1
ATOM 1489 C CA . ILE A 1 194 ? -10.243 8.471 4.189 1.00 95.50 194 ILE A CA 1
ATOM 1490 C C . ILE A 1 194 ? -10.497 8.345 2.685 1.00 95.50 194 ILE A C 1
ATOM 1492 O O . ILE A 1 194 ? -9.561 8.448 1.900 1.00 95.50 194 ILE A O 1
ATOM 1496 N N . THR A 1 195 ? -11.764 8.263 2.267 1.00 95.25 195 THR A N 1
ATOM 1497 C CA . THR A 1 195 ? -12.142 8.179 0.845 1.00 95.25 195 THR A CA 1
ATOM 1498 C C . THR A 1 195 ? -11.568 9.344 0.032 1.00 95.25 195 THR A C 1
ATOM 1500 O O . THR A 1 195 ? -10.977 9.133 -1.026 1.00 95.25 195 THR A O 1
ATOM 1503 N N . LYS A 1 196 ? -11.690 10.584 0.528 1.00 95.50 196 LYS A N 1
ATOM 1504 C CA . LYS A 1 196 ? -11.129 11.774 -0.140 1.00 95.50 196 LYS A CA 1
ATOM 1505 C C . LYS A 1 196 ? -9.609 11.686 -0.276 1.00 95.50 196 LYS A C 1
ATOM 1507 O O . LYS A 1 196 ? -9.067 12.030 -1.323 1.00 95.50 196 LYS A O 1
ATOM 1512 N N . TRP A 1 197 ? -8.915 11.243 0.768 1.00 96.56 197 TRP A N 1
ATOM 1513 C CA . TRP A 1 197 ? -7.463 11.084 0.739 1.00 96.56 197 TRP A CA 1
ATOM 1514 C C . TRP A 1 197 ? -7.006 9.974 -0.207 1.00 96.56 197 TRP A C 1
ATOM 1516 O O . TRP A 1 197 ? -6.057 10.178 -0.966 1.00 96.56 197 TRP A O 1
ATOM 1526 N N . GLU A 1 198 ? -7.703 8.841 -0.238 1.00 95.19 198 GLU A N 1
ATOM 1527 C CA . GLU A 1 198 ? -7.403 7.765 -1.186 1.00 95.19 198 GLU A CA 1
ATOM 1528 C C . GLU A 1 198 ? -7.681 8.194 -2.638 1.00 95.19 198 GLU A C 1
ATOM 1530 O O . GLU A 1 198 ? -6.872 7.911 -3.525 1.00 95.19 198 GLU A O 1
ATOM 1535 N N . MET A 1 199 ? -8.739 8.978 -2.888 1.00 95.38 199 MET A N 1
ATOM 1536 C CA . MET A 1 199 ? -9.000 9.572 -4.208 1.00 95.38 199 MET A CA 1
ATOM 1537 C C . MET A 1 199 ? -7.857 10.474 -4.687 1.00 95.38 199 MET A C 1
ATOM 1539 O O . MET A 1 199 ? -7.459 10.370 -5.846 1.00 95.38 199 MET A O 1
ATOM 1543 N N . ILE A 1 200 ? -7.271 11.294 -3.807 1.00 95.81 200 ILE A N 1
ATOM 1544 C CA . ILE A 1 200 ? -6.108 12.132 -4.155 1.00 95.81 200 ILE A CA 1
ATOM 1545 C C . ILE A 1 200 ? -4.941 11.267 -4.653 1.00 95.81 200 ILE A C 1
ATOM 1547 O O . ILE A 1 200 ? -4.245 11.641 -5.595 1.00 95.81 200 ILE A O 1
ATOM 1551 N N . ILE A 1 201 ? -4.714 10.098 -4.052 1.00 95.50 201 ILE A N 1
ATOM 1552 C CA . ILE A 1 201 ? -3.643 9.189 -4.485 1.00 95.50 201 ILE A CA 1
ATOM 1553 C C . ILE A 1 201 ? -3.953 8.599 -5.859 1.00 95.50 201 ILE A C 1
ATOM 1555 O O . ILE A 1 201 ? -3.060 8.527 -6.705 1.00 95.50 201 ILE A O 1
ATOM 1559 N N . LEU A 1 202 ? -5.205 8.214 -6.110 1.00 93.75 202 LEU A N 1
ATOM 1560 C CA . LEU A 1 202 ? -5.630 7.724 -7.423 1.00 93.75 202 LEU A CA 1
ATOM 1561 C C . LEU A 1 202 ? -5.470 8.797 -8.511 1.00 93.75 202 LEU A C 1
ATOM 1563 O O . LEU A 1 202 ? -4.998 8.492 -9.608 1.00 93.75 202 LEU A O 1
ATOM 1567 N N . GLU A 1 203 ? -5.789 10.054 -8.205 1.00 95.19 203 GLU A N 1
ATOM 1568 C CA . GLU A 1 203 ? -5.562 11.191 -9.105 1.00 95.19 203 GLU A CA 1
ATOM 1569 C C . GLU A 1 203 ? -4.067 11.419 -9.375 1.00 95.19 203 GLU A C 1
ATOM 1571 O O . GLU A 1 203 ? -3.671 11.622 -10.526 1.00 95.19 203 GLU A O 1
ATOM 1576 N N . ILE A 1 204 ? -3.219 11.319 -8.343 1.00 93.25 204 ILE A N 1
ATOM 1577 C CA . ILE A 1 204 ? -1.757 11.389 -8.492 1.00 93.25 204 ILE A CA 1
ATOM 1578 C C . ILE A 1 204 ? -1.256 10.263 -9.401 1.00 93.25 204 ILE A C 1
ATOM 1580 O O . ILE A 1 204 ? -0.460 10.524 -10.300 1.00 93.25 204 ILE A O 1
ATOM 1584 N N . LEU A 1 205 ? -1.728 9.030 -9.208 1.00 92.88 205 LEU A N 1
ATOM 1585 C CA . LEU A 1 205 ? -1.358 7.879 -10.038 1.00 92.88 205 LEU A CA 1
ATOM 1586 C C . LEU A 1 205 ? -1.759 8.077 -11.505 1.00 92.88 205 LEU A C 1
ATOM 1588 O O . LEU A 1 205 ? -0.955 7.823 -12.406 1.00 92.88 205 LEU A O 1
ATOM 1592 N N . ALA A 1 206 ? -2.977 8.565 -11.749 1.00 92.38 206 ALA A N 1
ATOM 1593 C CA . ALA A 1 206 ? -3.458 8.864 -13.095 1.00 92.38 206 ALA A CA 1
ATOM 1594 C C . ALA A 1 206 ? -2.615 9.965 -13.765 1.00 92.38 206 ALA A C 1
ATOM 1596 O O . ALA A 1 206 ? -2.125 9.780 -14.878 1.00 92.38 206 ALA A O 1
ATOM 1597 N N . SER A 1 207 ? -2.359 11.066 -13.055 1.00 92.06 207 SER A N 1
ATOM 1598 C CA . SER A 1 207 ? -1.530 12.178 -13.542 1.00 92.06 207 SER A CA 1
ATOM 1599 C C . SER A 1 207 ? -0.067 11.771 -13.784 1.00 92.06 207 SER A C 1
ATOM 1601 O O . SER A 1 207 ? 0.558 12.156 -14.780 1.00 92.06 207 SER A O 1
ATOM 1603 N N . MET A 1 208 ? 0.494 10.938 -12.903 1.00 91.69 208 MET A N 1
ATOM 1604 C CA . MET A 1 208 ? 1.857 10.423 -13.035 1.00 91.69 208 MET A CA 1
ATOM 1605 C C . MET A 1 208 ? 1.998 9.559 -14.289 1.00 91.69 208 MET A C 1
ATOM 1607 O O . MET A 1 208 ? 2.974 9.701 -15.024 1.00 91.69 208 MET A O 1
ATOM 1611 N N . LYS A 1 209 ? 1.016 8.698 -14.575 1.00 89.06 209 LYS A N 1
ATOM 1612 C CA . LYS A 1 209 ? 1.015 7.875 -15.790 1.00 89.06 209 LYS A CA 1
ATOM 1613 C C . LYS A 1 209 ? 1.128 8.733 -17.053 1.00 89.06 209 LYS A C 1
ATOM 1615 O O . LYS A 1 209 ? 1.950 8.428 -17.925 1.00 89.06 209 LYS A O 1
ATOM 1620 N N . ASP A 1 210 ? 0.339 9.800 -17.137 1.00 89.69 210 ASP A N 1
ATOM 1621 C CA . ASP A 1 210 ? 0.312 10.671 -18.311 1.00 89.69 210 ASP A CA 1
ATOM 1622 C C . ASP A 1 210 ? 1.616 11.470 -18.449 1.00 89.69 210 ASP A C 1
ATOM 1624 O O . ASP A 1 210 ? 2.256 11.417 -19.501 1.00 89.69 210 ASP A O 1
ATOM 1628 N N . SER A 1 211 ? 2.070 12.118 -17.371 1.00 90.38 211 SER A N 1
ATOM 1629 C CA . SER A 1 211 ? 3.285 12.953 -17.366 1.00 90.38 211 SER A CA 1
ATOM 1630 C C . SER A 1 211 ? 4.576 12.161 -17.606 1.00 90.38 211 SER A C 1
ATOM 1632 O O . SER A 1 211 ? 5.450 12.586 -18.374 1.00 90.38 211 SER A O 1
ATOM 1634 N N . VAL A 1 212 ? 4.709 10.974 -17.001 1.00 89.44 212 VAL A N 1
ATOM 1635 C CA . VAL A 1 212 ? 5.884 10.108 -17.190 1.00 89.44 212 VAL A CA 1
ATOM 1636 C C . VAL A 1 212 ? 5.983 9.648 -18.640 1.00 89.44 212 VAL A C 1
ATOM 1638 O O . VAL A 1 212 ? 7.059 9.712 -19.245 1.00 89.44 212 VAL A O 1
ATOM 1641 N N . THR A 1 213 ? 4.854 9.242 -19.221 1.00 85.31 213 THR A N 1
ATOM 1642 C CA . THR A 1 213 ? 4.801 8.730 -20.594 1.00 85.31 213 THR A CA 1
ATOM 1643 C C . THR A 1 213 ? 4.985 9.840 -21.630 1.00 85.31 213 THR A C 1
ATOM 1645 O O . THR A 1 213 ? 5.653 9.638 -22.653 1.00 85.31 213 THR A O 1
ATOM 1648 N N . SER A 1 214 ? 4.394 11.018 -21.407 1.00 83.50 214 SER A N 1
ATOM 1649 C CA . SER A 1 214 ? 4.404 12.089 -22.401 1.00 83.50 214 SER A CA 1
ATOM 1650 C C . SER A 1 214 ? 5.729 12.841 -22.450 1.00 83.50 214 SER A C 1
ATOM 1652 O O . SER A 1 214 ? 6.215 13.083 -23.562 1.00 83.50 214 SER A O 1
ATOM 1654 N N . ASP A 1 215 ? 6.310 13.154 -21.290 1.00 86.44 215 ASP A N 1
ATOM 1655 C CA . ASP A 1 215 ? 7.345 14.183 -21.174 1.00 86.44 215 ASP A CA 1
ATOM 1656 C C . ASP A 1 215 ? 8.650 13.600 -20.635 1.00 86.44 215 ASP A C 1
ATOM 1658 O O . ASP A 1 215 ? 9.692 13.706 -21.290 1.00 86.44 215 ASP A O 1
ATOM 1662 N N . HIS A 1 216 ? 8.602 12.919 -19.486 1.00 90.12 216 HIS A N 1
ATOM 1663 C CA . HIS A 1 216 ? 9.816 12.457 -18.809 1.00 90.12 216 HIS A CA 1
ATOM 1664 C C . HIS A 1 216 ? 10.570 11.403 -19.628 1.00 90.12 216 HIS A C 1
ATOM 1666 O O . HIS A 1 216 ? 11.751 11.595 -19.934 1.00 90.12 216 HIS A O 1
ATOM 1672 N N . LEU A 1 217 ? 9.900 10.335 -20.073 1.00 91.62 217 LEU A N 1
ATOM 1673 C CA . LEU A 1 217 ? 10.562 9.287 -20.859 1.00 91.62 217 LEU A CA 1
ATOM 1674 C C . LEU A 1 217 ? 11.049 9.803 -22.220 1.00 91.62 217 LEU A C 1
ATOM 1676 O O . LEU A 1 217 ? 12.135 9.434 -22.672 1.00 91.62 217 LEU A O 1
ATOM 1680 N N . LYS A 1 218 ? 10.299 10.715 -22.851 1.00 89.94 218 LYS A N 1
ATOM 1681 C CA . LYS A 1 218 ? 10.709 11.323 -24.128 1.00 89.94 218 LYS A CA 1
ATOM 1682 C C . LYS A 1 218 ? 11.894 12.271 -23.976 1.00 89.94 218 LYS A C 1
ATOM 1684 O O . LYS A 1 218 ? 12.664 12.408 -24.930 1.00 89.94 218 LYS A O 1
ATOM 1689 N N . SER A 1 219 ? 12.046 12.908 -22.812 1.00 91.06 219 SER A N 1
ATOM 1690 C CA . SER A 1 219 ? 13.212 13.743 -22.504 1.00 91.06 219 SER A CA 1
ATOM 1691 C C . SER A 1 219 ? 14.497 12.914 -22.400 1.00 91.06 219 SER A C 1
ATOM 1693 O O . SER A 1 219 ? 15.534 13.346 -22.896 1.00 91.06 219 SER A O 1
ATOM 1695 N N . ILE A 1 220 ? 14.407 11.694 -21.851 1.00 93.81 220 ILE A N 1
ATOM 1696 C CA . ILE A 1 220 ? 15.528 10.746 -21.763 1.00 93.81 220 ILE A CA 1
ATOM 1697 C C . ILE A 1 220 ? 15.862 10.197 -23.148 1.00 93.81 220 ILE A C 1
ATOM 1699 O O . ILE A 1 220 ? 17.015 10.217 -23.580 1.00 93.81 220 ILE A O 1
ATOM 1703 N N . ARG A 1 221 ? 14.851 9.699 -23.867 1.00 93.50 221 ARG A N 1
ATOM 1704 C CA . ARG A 1 221 ? 15.030 9.162 -25.214 1.00 93.50 221 ARG A CA 1
ATOM 1705 C C . ARG A 1 221 ? 13.815 9.460 -26.071 1.00 93.50 221 ARG A C 1
ATOM 1707 O O . ARG A 1 221 ? 12.715 8.964 -25.844 1.00 93.50 221 ARG A O 1
ATOM 1714 N N . ARG A 1 222 ? 14.043 10.210 -27.144 1.00 89.88 222 ARG A N 1
ATOM 1715 C CA . ARG A 1 222 ? 13.013 10.454 -28.152 1.00 89.88 222 ARG A CA 1
ATOM 1716 C C . ARG A 1 222 ? 12.732 9.170 -28.929 1.00 89.88 222 ARG A C 1
ATOM 1718 O O . ARG A 1 222 ? 13.651 8.435 -29.282 1.00 89.88 222 ARG A O 1
ATOM 1725 N N . ILE A 1 223 ? 11.466 8.966 -29.280 1.00 90.75 223 ILE A N 1
ATOM 1726 C CA . ILE A 1 223 ? 11.038 7.865 -30.158 1.00 90.75 223 ILE A CA 1
ATOM 1727 C C . ILE A 1 223 ? 11.685 8.006 -31.547 1.00 90.75 223 ILE A C 1
ATOM 1729 O O . ILE A 1 223 ? 12.097 7.021 -32.154 1.00 90.75 223 ILE A O 1
ATOM 1733 N N . LEU A 1 224 ? 11.812 9.245 -32.033 1.00 92.00 224 LEU A N 1
ATOM 1734 C CA . LEU A 1 224 ? 12.512 9.589 -33.267 1.00 92.00 224 LEU A CA 1
ATOM 1735 C C . LEU A 1 224 ? 13.459 10.778 -33.042 1.00 92.00 224 LEU A C 1
ATOM 1737 O O . LEU A 1 224 ? 13.182 11.639 -32.195 1.00 92.00 224 LEU A O 1
ATOM 1741 N N . PRO A 1 225 ? 14.540 10.877 -33.835 1.00 90.06 225 PRO A N 1
ATOM 1742 C CA . PRO A 1 225 ? 15.350 12.087 -33.930 1.00 90.06 225 PRO A CA 1
ATOM 1743 C C . PRO A 1 225 ? 14.506 13.350 -34.168 1.00 90.06 225 PRO A C 1
ATOM 1745 O O . PRO A 1 225 ? 13.357 13.280 -34.608 1.00 90.06 225 PRO A O 1
ATOM 1748 N N . ILE A 1 226 ? 15.081 14.531 -33.912 1.00 89.56 226 ILE A N 1
ATOM 1749 C CA . ILE A 1 226 ? 14.399 15.831 -34.099 1.00 89.56 226 ILE A CA 1
ATOM 1750 C C . ILE A 1 226 ? 13.856 15.985 -35.528 1.00 89.56 226 ILE A C 1
ATOM 1752 O O . ILE A 1 226 ? 12.774 16.532 -35.720 1.00 89.56 226 ILE A O 1
ATOM 1756 N N . THR A 1 227 ? 14.559 15.420 -36.510 1.00 91.56 227 THR A N 1
ATOM 1757 C CA . THR A 1 227 ? 14.167 15.386 -37.926 1.00 91.56 227 THR A CA 1
ATOM 1758 C C . THR A 1 227 ? 12.889 14.587 -38.199 1.00 91.56 227 THR A C 1
ATOM 1760 O O . THR A 1 227 ? 12.378 14.637 -39.312 1.00 91.56 227 THR A O 1
ATOM 1763 N N . LYS A 1 228 ? 12.369 13.842 -37.209 1.00 92.25 228 LYS A N 1
ATOM 1764 C CA . LYS A 1 228 ? 11.231 12.914 -37.327 1.00 92.25 228 LYS A CA 1
ATOM 1765 C C . LYS A 1 228 ? 11.449 11.819 -38.380 1.00 92.25 228 LYS A C 1
ATOM 1767 O O . LYS A 1 228 ? 10.494 11.228 -38.871 1.00 92.25 228 LYS A O 1
ATOM 1772 N N . GLN A 1 229 ? 12.707 11.526 -38.700 1.00 89.88 229 GLN A N 1
ATOM 1773 C CA . GLN A 1 229 ? 13.108 10.458 -39.610 1.00 89.88 229 GLN A CA 1
ATOM 1774 C C . GLN A 1 229 ? 14.016 9.478 -38.877 1.00 89.88 229 GLN A C 1
ATOM 1776 O O . GLN A 1 229 ? 14.778 9.871 -37.992 1.00 89.88 229 GLN A O 1
ATOM 1781 N N . LYS A 1 230 ? 13.935 8.191 -39.237 1.00 91.44 230 LYS A N 1
ATOM 1782 C CA . LYS A 1 230 ? 14.897 7.196 -38.748 1.00 91.44 230 LYS A CA 1
ATOM 1783 C C . LYS A 1 230 ? 16.304 7.628 -39.162 1.00 91.44 230 LYS A C 1
ATOM 1785 O O . LYS A 1 230 ? 16.486 8.195 -40.236 1.00 91.44 230 LYS A O 1
ATOM 1790 N N . MET A 1 231 ? 17.285 7.355 -38.305 1.00 87.38 231 MET A N 1
ATOM 1791 C CA . MET A 1 231 ? 18.681 7.638 -38.621 1.00 87.38 231 MET A CA 1
ATOM 1792 C C . MET A 1 231 ? 19.064 6.898 -39.906 1.00 87.38 231 MET A C 1
ATOM 1794 O O . MET A 1 231 ? 18.880 5.682 -39.993 1.00 87.38 231 MET A O 1
ATOM 1798 N N . ASN A 1 232 ? 19.576 7.626 -40.897 1.00 84.88 232 ASN A N 1
ATOM 1799 C CA . ASN A 1 232 ? 20.205 7.006 -42.052 1.00 84.88 232 ASN A CA 1
ATOM 1800 C C . ASN A 1 232 ? 21.641 6.648 -41.660 1.00 84.88 232 ASN A C 1
ATOM 1802 O O . ASN A 1 232 ? 22.408 7.528 -41.288 1.00 84.88 232 ASN A O 1
ATOM 1806 N N . TRP A 1 233 ? 21.988 5.366 -41.704 1.00 85.06 233 TRP A N 1
ATOM 1807 C CA . TRP A 1 233 ? 23.308 4.875 -41.307 1.00 85.06 233 TRP A CA 1
ATOM 1808 C C . TRP A 1 233 ? 24.312 4.805 -42.464 1.00 85.06 233 TRP A C 1
ATOM 1810 O O . TRP A 1 233 ? 25.419 4.312 -42.254 1.00 85.06 233 T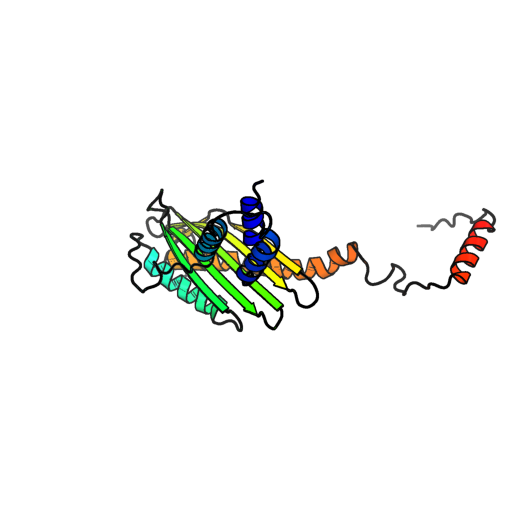RP A O 1
ATOM 1820 N N . ASP A 1 234 ? 23.967 5.282 -43.665 1.00 87.69 234 ASP A N 1
ATOM 1821 C CA . ASP A 1 234 ? 24.873 5.255 -44.816 1.00 87.69 234 ASP A CA 1
ATOM 1822 C C . ASP A 1 234 ? 26.180 6.022 -44.522 1.00 87.69 234 ASP A C 1
ATOM 1824 O O . ASP A 1 234 ? 26.245 7.255 -44.481 1.00 87.69 234 ASP A O 1
ATOM 1828 N N . ALA A 1 235 ? 27.250 5.255 -44.305 1.00 69.25 235 ALA A N 1
ATOM 1829 C CA . ALA A 1 235 ? 28.564 5.765 -43.945 1.00 69.25 235 ALA A CA 1
ATOM 1830 C C . ALA A 1 235 ? 29.188 6.613 -45.063 1.00 69.25 235 ALA A C 1
ATOM 1832 O O . ALA A 1 235 ? 29.965 7.527 -44.769 1.00 69.25 235 ALA A O 1
ATOM 1833 N N . ASN A 1 236 ? 28.848 6.346 -46.327 1.00 70.56 236 ASN A N 1
ATOM 1834 C CA . ASN A 1 236 ? 29.365 7.103 -47.465 1.00 70.56 236 ASN A CA 1
ATOM 1835 C C . ASN A 1 236 ? 28.682 8.473 -47.552 1.00 70.56 236 ASN A C 1
ATOM 1837 O O . ASN A 1 236 ? 29.355 9.485 -47.770 1.00 70.56 236 ASN A O 1
ATOM 1841 N N . ALA A 1 237 ? 27.378 8.533 -47.268 1.00 71.62 237 ALA A N 1
ATOM 1842 C CA . ALA A 1 237 ? 26.647 9.792 -47.138 1.00 71.62 237 ALA A CA 1
ATOM 1843 C C . ALA A 1 237 ? 27.226 10.664 -46.006 1.00 71.62 237 ALA A C 1
ATOM 1845 O O . ALA A 1 237 ? 27.518 11.839 -46.218 1.00 71.62 237 ALA A O 1
ATOM 1846 N N . HIS A 1 238 ? 27.512 10.090 -44.833 1.00 73.06 238 HIS A N 1
ATOM 1847 C CA . HIS A 1 238 ? 28.125 10.845 -43.732 1.00 73.06 238 HIS A CA 1
ATOM 1848 C C . HIS A 1 238 ? 29.553 11.328 -44.030 1.00 73.06 238 HIS A C 1
ATOM 1850 O O . HIS A 1 238 ? 29.888 12.472 -43.712 1.00 73.06 238 HIS A O 1
ATOM 1856 N N . ARG A 1 239 ? 30.396 10.496 -44.663 1.00 74.25 239 ARG A N 1
ATOM 1857 C CA . ARG A 1 239 ? 31.757 10.905 -45.059 1.00 74.25 239 ARG A CA 1
ATOM 1858 C C . ARG A 1 239 ? 31.728 12.009 -46.108 1.00 74.25 239 ARG A C 1
ATOM 1860 O O . ARG A 1 239 ? 32.447 12.986 -45.950 1.00 74.25 239 ARG A O 1
ATOM 1867 N N . SER A 1 240 ? 30.874 11.892 -47.124 1.00 73.19 240 SER A N 1
ATOM 1868 C CA . SER A 1 240 ? 30.758 12.909 -48.177 1.00 73.19 240 SER A CA 1
ATOM 1869 C C . SER A 1 240 ? 30.309 14.271 -47.634 1.00 73.19 240 SER A C 1
ATOM 1871 O O . SER A 1 240 ? 30.911 15.283 -47.981 1.00 73.19 240 SER A O 1
ATOM 1873 N N . VAL A 1 241 ? 29.341 14.315 -46.708 1.00 75.94 241 VAL A N 1
ATOM 1874 C CA . VAL A 1 241 ? 28.927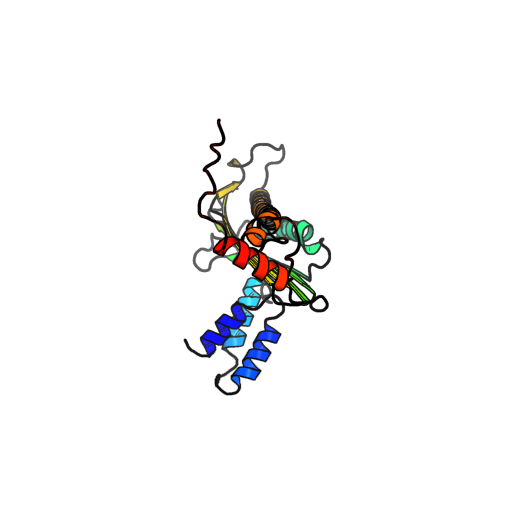 15.561 -46.033 1.00 75.94 241 VAL A CA 1
ATOM 1875 C C . VAL A 1 241 ? 30.067 16.161 -45.211 1.00 75.94 241 VAL A C 1
ATOM 1877 O O . VAL A 1 241 ? 30.278 17.371 -45.258 1.00 75.94 241 VAL A O 1
ATOM 1880 N N . LYS A 1 242 ? 30.830 15.332 -44.486 1.00 77.38 242 LYS A N 1
ATOM 1881 C CA . LYS A 1 242 ? 31.993 15.792 -43.717 1.00 77.38 242 LYS A CA 1
ATOM 1882 C C . LYS A 1 242 ? 33.069 16.391 -44.625 1.00 77.38 242 LYS A C 1
ATOM 1884 O O . LYS A 1 242 ? 33.505 17.510 -44.383 1.00 77.38 242 LYS A O 1
ATOM 1889 N N . THR A 1 243 ? 33.431 15.695 -45.702 1.00 78.62 243 THR A N 1
ATOM 1890 C CA . THR A 1 243 ? 34.411 16.190 -46.675 1.00 78.62 243 THR A CA 1
ATOM 1891 C C . THR A 1 243 ? 33.939 17.487 -47.327 1.00 78.62 243 THR A C 1
ATOM 1893 O O . THR A 1 243 ? 34.733 18.409 -47.469 1.00 78.62 243 THR A O 1
ATOM 1896 N N . LEU A 1 244 ? 32.650 17.610 -47.662 1.00 75.38 244 LEU A N 1
ATOM 1897 C CA . LEU A 1 244 ? 32.079 18.847 -48.207 1.00 75.38 244 LEU A CA 1
ATOM 1898 C C . LEU A 1 244 ? 32.081 20.005 -47.199 1.00 75.38 244 LEU A C 1
ATOM 1900 O O . LEU A 1 244 ? 32.263 21.144 -47.606 1.00 75.38 244 LEU A O 1
ATOM 1904 N N . MET A 1 245 ? 31.901 19.742 -45.903 1.00 73.94 245 MET A N 1
ATOM 1905 C CA . MET A 1 245 ? 32.001 20.770 -44.856 1.00 73.94 245 MET A CA 1
ATOM 1906 C C . MET A 1 245 ? 33.447 21.228 -44.632 1.00 73.94 245 MET A C 1
ATOM 1908 O O . MET A 1 245 ? 33.677 22.411 -44.419 1.00 73.94 245 MET A O 1
ATOM 1912 N N . GLU A 1 246 ? 34.415 20.313 -44.715 1.00 78.56 246 GLU A N 1
ATOM 1913 C CA . GLU A 1 246 ? 35.849 20.608 -44.565 1.00 78.56 246 GLU A CA 1
ATOM 1914 C C . GLU A 1 246 ? 36.459 21.288 -45.803 1.00 78.56 246 GLU A C 1
ATOM 1916 O O . GLU A 1 246 ? 37.425 22.035 -45.684 1.00 78.56 246 GLU A O 1
ATOM 1921 N N . THR A 1 247 ? 35.902 21.041 -46.992 1.00 76.25 247 THR A N 1
ATOM 1922 C CA . THR A 1 247 ? 36.367 21.637 -48.261 1.00 76.25 247 THR A CA 1
ATOM 1923 C C . THR A 1 247 ? 35.540 22.841 -48.712 1.00 76.25 247 THR A C 1
ATOM 1925 O O . THR A 1 247 ? 35.877 23.470 -49.717 1.00 76.25 247 THR A O 1
ATOM 1928 N N . ALA A 1 248 ? 34.477 23.199 -47.983 1.00 71.31 248 ALA A N 1
ATOM 1929 C CA . ALA A 1 248 ? 33.697 24.393 -48.277 1.00 71.31 248 ALA A CA 1
ATOM 1930 C C . ALA A 1 248 ? 34.493 25.667 -47.921 1.00 71.31 248 ALA A C 1
ATOM 1932 O O . ALA A 1 248 ? 34.977 25.788 -46.797 1.00 71.31 248 ALA A O 1
ATOM 1933 N N . PRO A 1 249 ? 34.605 26.649 -48.834 1.00 68.69 249 PRO A N 1
ATOM 1934 C CA . PRO A 1 249 ? 35.213 27.938 -48.521 1.00 68.69 249 PRO A CA 1
ATOM 1935 C C . PRO A 1 249 ? 34.368 28.712 -47.494 1.00 68.69 249 PRO A C 1
ATOM 1937 O O . PRO A 1 249 ? 33.139 28.726 -47.574 1.00 68.69 249 PRO A O 1
ATOM 1940 N N . ASP A 1 250 ? 35.039 29.406 -46.568 1.00 61.34 250 ASP A N 1
ATOM 1941 C CA . ASP A 1 250 ? 34.501 30.098 -45.374 1.00 61.34 250 ASP A CA 1
ATOM 1942 C C . ASP A 1 250 ? 33.475 31.226 -45.653 1.00 61.34 250 ASP A C 1
ATOM 1944 O O . ASP A 1 250 ? 32.987 31.917 -44.759 1.00 61.34 250 ASP A O 1
ATOM 1948 N N . THR A 1 251 ? 33.101 31.446 -46.911 1.00 57.72 251 THR A N 1
ATOM 1949 C CA . THR A 1 251 ? 32.209 32.524 -47.349 1.00 57.72 251 THR A CA 1
ATOM 1950 C C . THR A 1 251 ? 30.733 32.130 -47.304 1.00 57.72 251 THR A C 1
ATOM 1952 O O . THR A 1 251 ? 29.974 32.456 -48.222 1.00 57.72 251 THR A O 1
ATOM 1955 N N . ARG A 1 252 ? 30.272 31.451 -46.246 1.00 55.06 252 ARG A N 1
ATOM 1956 C CA . ARG A 1 252 ? 28.825 31.345 -45.999 1.00 55.06 252 ARG A CA 1
ATOM 1957 C C . ARG A 1 252 ? 28.369 32.629 -45.312 1.00 55.06 252 ARG A C 1
ATOM 1959 O O . ARG A 1 252 ? 28.415 32.776 -44.093 1.00 55.06 252 ARG A O 1
ATOM 1966 N N . SER A 1 253 ? 27.998 33.598 -46.143 1.00 49.06 253 SER A N 1
ATOM 1967 C CA . SER A 1 253 ? 27.457 34.886 -45.732 1.00 49.06 253 SER A CA 1
ATOM 1968 C C . SER A 1 253 ? 26.332 34.710 -44.708 1.00 49.06 253 SER A C 1
ATOM 1970 O O . SER A 1 253 ? 25.418 33.901 -44.868 1.00 49.06 253 SER A O 1
ATOM 1972 N N . LYS A 1 254 ? 26.410 35.498 -43.631 1.00 47.25 254 LYS A N 1
ATOM 1973 C CA . LYS A 1 254 ? 25.332 35.694 -42.663 1.00 47.25 254 LYS A CA 1
ATOM 1974 C C . LYS A 1 254 ? 24.104 36.215 -43.414 1.00 47.25 254 LYS A C 1
ATOM 1976 O O . LYS A 1 254 ? 23.993 37.418 -43.645 1.00 47.25 254 LYS A O 1
ATOM 1981 N N . VAL A 1 255 ? 23.183 35.335 -43.798 1.00 50.28 255 VAL A N 1
ATOM 1982 C CA . VAL A 1 255 ? 21.839 35.759 -44.198 1.00 50.28 255 VAL A CA 1
ATOM 1983 C C . VAL A 1 255 ? 21.165 36.259 -42.924 1.00 50.28 255 VAL A C 1
ATOM 1985 O O . VAL A 1 255 ? 20.760 35.475 -42.068 1.00 50.28 255 VAL A O 1
ATOM 1988 N N . LYS A 1 256 ? 21.140 37.585 -42.754 1.00 42.81 256 LYS A N 1
ATOM 1989 C CA . LYS A 1 256 ? 20.317 38.242 -41.739 1.00 42.81 256 LYS A CA 1
ATOM 1990 C C . LYS A 1 256 ? 18.864 37.918 -42.074 1.00 42.81 256 LYS A C 1
ATOM 1992 O O . LYS A 1 256 ? 18.376 38.330 -43.122 1.00 42.81 256 LYS A O 1
ATOM 1997 N N . TYR A 1 257 ? 18.188 37.184 -41.199 1.00 43.66 257 TYR A N 1
ATOM 1998 C CA . TYR A 1 257 ? 16.733 37.200 -41.188 1.00 43.66 257 TYR A CA 1
ATOM 1999 C C . TYR A 1 257 ? 16.329 38.595 -40.716 1.00 43.66 257 TYR A C 1
ATOM 2001 O O . TYR A 1 257 ? 16.603 38.964 -39.574 1.00 43.66 257 TYR A O 1
ATOM 2009 N N . ASN A 1 258 ? 15.784 39.399 -41.628 1.00 44.25 258 ASN A N 1
ATOM 2010 C CA . ASN A 1 258 ? 15.111 40.628 -41.242 1.00 44.25 258 ASN A CA 1
ATOM 2011 C C . ASN A 1 258 ? 13.836 40.237 -40.484 1.00 44.25 258 ASN A C 1
ATOM 2013 O O . ASN A 1 258 ? 13.095 39.363 -40.934 1.00 44.25 258 ASN A O 1
ATOM 2017 N N . SER A 1 259 ? 13.685 40.867 -39.320 1.00 42.34 259 SER A N 1
ATOM 2018 C CA . SER A 1 259 ? 12.520 40.879 -38.431 1.00 42.34 259 SER A CA 1
ATOM 2019 C C . SER A 1 259 ? 11.211 41.147 -39.155 1.00 42.34 259 SER A C 1
ATOM 2021 O O . SER A 1 259 ? 11.230 42.073 -40.001 1.00 42.34 259 SER A O 1
#